Protein AF-A0A1D6IZB0-F1 (afdb_monomer_lite)

Secondary structure (DSSP, 8-state):
--------EEEEEEEEE-TT--EEEEEEEEEETTT--S---TT--TTBEEEEEEEEEEE-S----PPPEE-HHHHHHHHT-GGGTT---EE--EEEETTEEEE--TTTTEEEEEEEEEEPTTSSSEEEEEEETTPBPPPPTTS-SPTT-BS--PPPP---------TT-EEEEEETTEEEEEEEEEE-TTS-EEEEETTTTEEEEE-TTSEEE-EEEETTEEEEPPP-HHHHHHHHHTTSS------------------PPPPP--------------------

Foldseek 3Di:
DDDPPDDWDWDFDDWDADPVRFTKTKTFGWAFPVGAPADDDPDDDNQETAGEPDIDIDRDPDDPDDAAEDEPVVVVVVVVDPVCVPDRHGYYQWYADPRDIDGDDPQPQWDWDFADQAADPVNPGTDIDTDGQQDADDAFPQRQDDDSATPDDDDDDDDDPPPPLPQQFWKFFQDPNDTAIWGFQDQDPVRWTWTAGRVVGDIDTHHSVRIDQDWGCDPNDTDGRDGPNVVSVVVVVVVVPDDDDDPDDDDDDDDDDDDDDDDDDDDDDDDDDDDDDDDDDDDD

InterPro domains:
  IPR001025 Bromo adjacent homology (BAH) domain [PF01426] (6-98)
  IPR001025 Bromo adjacent homology (BAH) domain [PS51038] (1-108)
  IPR008395 Agenet-like domain [PF05641] (107-155)
  IPR014002 Agenet domain, plant type [SM00743] (163-219)
  IPR043151 Bromo adjacent homology (BAH) domain superfamily [G3DSA:2.30.30.490] (1-107)

Sequence (284 aa):
MSEEMKRLIAYVKDLYEDTNSCNMVKVQWFDKVDEVGVPLPMDFDDREIFFSLDRQDLNVECIDGLAAVLSVQHYEKFKGDTRYNLWQPYFCCRQIDNGDIKPFDRHKDKIKVRYLELQDADETGNLEEWVMLTRFAKPDQLGVRFLGRPMVRPQRVEQSKASCFDVGAIVDAWWHGGWWEGIVLCQVGSGRLQVYFPGENRTAEFGEDELRCSLEWVGNKWNPLKGRKDVTSKLTSTADCGSECLIGKQDPLNFYVPKNSEPQLERHQYDKGGIEKSSVSTIS

Organism: Zea mays (NCBI:txid4577)

Radius of gyration: 27.16 Å; chains: 1; bounding box: 76×46×74 Å

pLDDT: mean 72.61, std 21.05, range [23.0, 95.19]

Structure (mmCIF, N/CA/C/O backbone):
data_AF-A0A1D6IZB0-F1
#
_entry.id   AF-A0A1D6IZB0-F1
#
loop_
_atom_site.group_PDB
_atom_site.id
_atom_site.type_symbol
_atom_site.label_atom_id
_atom_site.label_alt_id
_atom_site.label_comp_id
_atom_site.label_asym_id
_atom_site.label_entity_id
_atom_site.label_seq_id
_atom_site.pdbx_PDB_ins_code
_atom_site.Cartn_x
_atom_site.Cartn_y
_atom_site.Cartn_z
_atom_site.occupancy
_atom_site.B_iso_or_equiv
_atom_site.auth_seq_id
_atom_site.auth_comp_id
_atom_site.auth_asym_id
_atom_site.auth_atom_id
_atom_site.pdbx_PDB_model_num
ATOM 1 N N . MET A 1 1 ? 39.793 -19.199 -16.951 1.00 36.06 1 MET A N 1
ATOM 2 C CA . MET A 1 1 ? 38.433 -18.877 -17.415 1.00 36.06 1 MET A CA 1
ATOM 3 C C . MET A 1 1 ? 37.745 -18.179 -16.264 1.00 36.06 1 MET A C 1
ATOM 5 O O . MET A 1 1 ? 37.476 -18.837 -15.271 1.00 36.06 1 MET A O 1
ATOM 9 N N . SER A 1 2 ? 37.592 -16.861 -16.328 1.00 43.88 2 SER A N 1
ATOM 10 C CA . SER A 1 2 ? 36.668 -16.153 -15.443 1.00 43.88 2 SER A CA 1
ATOM 11 C C . SER A 1 2 ? 35.260 -16.388 -15.972 1.00 43.88 2 SER A C 1
ATOM 13 O O . SER A 1 2 ? 35.035 -16.189 -17.166 1.00 43.88 2 SER A O 1
ATOM 15 N N . GLU A 1 3 ? 34.328 -16.794 -15.118 1.00 50.97 3 GLU A N 1
ATOM 16 C CA . GLU A 1 3 ? 32.921 -16.564 -15.432 1.00 50.97 3 GLU A CA 1
ATOM 17 C C . GLU A 1 3 ? 32.694 -15.053 -15.339 1.00 50.97 3 GLU A C 1
ATOM 19 O O . GLU A 1 3 ? 33.017 -14.434 -14.323 1.00 50.97 3 GLU A O 1
ATOM 24 N N . GLU A 1 4 ? 32.222 -14.430 -16.418 1.00 54.03 4 GLU A N 1
ATOM 25 C CA . GLU A 1 4 ? 31.814 -13.029 -16.360 1.00 54.03 4 GLU A CA 1
ATOM 26 C C . GLU A 1 4 ? 30.552 -12.952 -15.501 1.00 54.03 4 GLU A C 1
ATOM 28 O O . GLU A 1 4 ? 29.475 -13.366 -15.933 1.00 54.03 4 GLU A O 1
ATOM 33 N N . MET A 1 5 ? 30.688 -12.458 -14.265 1.00 59.06 5 MET A N 1
ATOM 34 C CA . MET A 1 5 ? 29.557 -12.287 -13.353 1.00 59.06 5 MET A CA 1
ATOM 35 C C . MET A 1 5 ? 28.518 -11.375 -14.005 1.00 59.06 5 MET A C 1
ATOM 37 O O . MET A 1 5 ? 28.710 -10.163 -14.141 1.00 59.06 5 MET A O 1
ATOM 41 N N . LYS A 1 6 ? 27.422 -11.988 -14.462 1.00 68.88 6 LYS A N 1
ATOM 42 C CA . LYS A 1 6 ? 26.446 -11.329 -15.320 1.00 68.88 6 LYS A CA 1
ATOM 43 C C . LYS A 1 6 ? 25.707 -10.249 -14.535 1.00 68.88 6 LYS A C 1
ATOM 45 O O . LYS A 1 6 ? 24.855 -10.546 -13.702 1.00 68.88 6 LYS A O 1
ATOM 50 N N . ARG A 1 7 ? 26.011 -8.982 -14.827 1.00 74.50 7 ARG A N 1
ATOM 51 C CA . ARG A 1 7 ? 25.329 -7.821 -14.241 1.00 74.50 7 ARG A CA 1
ATOM 52 C C . ARG A 1 7 ? 23.870 -7.768 -14.704 1.00 74.50 7 ARG A C 1
ATOM 54 O O . ARG A 1 7 ? 23.568 -7.309 -15.809 1.00 74.50 7 ARG A O 1
ATOM 61 N N . LEU A 1 8 ? 22.979 -8.278 -13.858 1.00 81.81 8 LEU A N 1
ATOM 62 C CA . LEU A 1 8 ? 21.527 -8.146 -13.981 1.00 81.81 8 LEU A CA 1
ATOM 63 C C . LEU A 1 8 ? 21.072 -6.775 -13.460 1.00 81.81 8 LEU A C 1
ATOM 65 O O . LEU A 1 8 ? 21.777 -6.129 -12.684 1.00 81.81 8 LEU A O 1
ATOM 69 N N . ILE A 1 9 ? 19.891 -6.325 -13.884 1.00 85.81 9 ILE A N 1
ATOM 70 C CA . ILE A 1 9 ? 19.323 -5.025 -13.502 1.00 85.81 9 ILE A CA 1
ATOM 71 C C . ILE A 1 9 ? 17.952 -5.275 -12.872 1.00 85.81 9 ILE A C 1
ATOM 73 O O . ILE A 1 9 ? 17.150 -6.042 -13.396 1.00 85.81 9 ILE A O 1
ATOM 77 N N . ALA A 1 10 ? 17.668 -4.638 -11.736 1.00 86.62 10 ALA A N 1
ATOM 78 C CA . ALA A 1 10 ? 16.423 -4.847 -11.005 1.00 86.62 10 ALA A CA 1
ATOM 79 C C . ALA A 1 10 ? 15.913 -3.565 -10.344 1.00 86.62 10 ALA A C 1
ATOM 81 O O . ALA A 1 10 ? 16.687 -2.729 -9.876 1.00 86.62 10 ALA A O 1
ATOM 82 N N . TYR A 1 11 ? 14.591 -3.448 -10.234 1.00 83.31 11 TYR A N 1
ATOM 83 C CA . TYR A 1 11 ? 13.953 -2.513 -9.320 1.00 83.31 11 TYR A CA 1
ATOM 84 C C . TYR A 1 11 ? 13.762 -3.183 -7.953 1.00 83.31 11 TYR A C 1
ATOM 86 O O . TYR A 1 11 ? 12.975 -4.124 -7.814 1.00 83.31 11 TYR A O 1
ATOM 94 N N . VAL A 1 12 ? 14.470 -2.682 -6.937 1.00 83.12 12 VAL A N 1
ATOM 95 C CA . VAL A 1 12 ? 14.268 -3.077 -5.536 1.00 83.12 12 VAL A CA 1
ATOM 96 C C . VAL A 1 12 ? 12.900 -2.580 -5.065 1.00 83.12 12 VAL A C 1
ATOM 98 O O . VAL A 1 12 ? 12.611 -1.384 -5.118 1.00 83.12 12 VAL A O 1
ATOM 101 N N . LYS A 1 13 ? 12.057 -3.507 -4.603 1.00 79.62 13 LYS A N 1
ATOM 102 C CA . LYS A 1 13 ? 10.707 -3.237 -4.091 1.00 79.62 13 LYS A CA 1
ATOM 103 C C . LYS A 1 13 ? 10.627 -3.187 -2.571 1.00 79.62 13 LYS A C 1
ATOM 105 O O . LYS A 1 13 ? 9.822 -2.420 -2.052 1.00 79.62 13 LYS A O 1
ATOM 110 N N . ASP A 1 14 ? 11.401 -4.018 -1.880 1.00 80.69 14 ASP A N 1
ATOM 111 C CA . ASP A 1 14 ? 11.431 -4.092 -0.415 1.00 80.69 14 ASP A CA 1
ATOM 112 C C . ASP A 1 14 ? 12.755 -4.711 0.061 1.00 80.69 14 ASP A C 1
ATOM 114 O O . ASP A 1 14 ? 13.410 -5.432 -0.697 1.00 80.69 14 ASP A O 1
ATOM 118 N N . LEU A 1 15 ? 13.118 -4.446 1.314 1.00 82.19 15 LEU A N 1
ATOM 119 C CA . LEU A 1 15 ? 14.278 -5.006 2.017 1.00 82.19 15 LEU A CA 1
ATOM 120 C C . LEU A 1 15 ? 13.815 -5.444 3.412 1.00 82.19 15 LEU A C 1
ATOM 122 O O . LEU A 1 15 ? 13.197 -4.653 4.131 1.00 82.19 15 LEU A O 1
ATOM 126 N N . TYR A 1 16 ? 14.059 -6.703 3.777 1.00 80.06 16 TYR A N 1
ATOM 127 C CA . TYR A 1 16 ? 13.526 -7.303 5.003 1.00 80.06 16 TYR A CA 1
ATOM 128 C C . TYR A 1 16 ? 14.402 -8.455 5.517 1.00 80.06 16 TYR A C 1
ATOM 130 O O . TYR A 1 16 ? 15.124 -9.076 4.746 1.00 80.06 16 TYR A O 1
ATOM 138 N N . GLU A 1 17 ? 14.311 -8.770 6.809 1.00 87.06 17 GLU A N 1
ATOM 139 C CA . GLU A 1 17 ? 14.885 -9.997 7.380 1.00 87.06 17 GLU A CA 1
ATOM 140 C C . GLU A 1 17 ? 13.855 -11.134 7.340 1.00 87.06 17 GLU A C 1
ATOM 142 O O . GLU A 1 17 ? 12.669 -10.916 7.613 1.00 87.06 17 GLU A O 1
ATOM 147 N N . ASP A 1 18 ? 14.288 -12.347 6.994 1.00 83.38 18 ASP A N 1
ATOM 148 C CA . ASP A 1 18 ? 13.428 -13.534 7.006 1.00 83.38 18 ASP A CA 1
ATOM 149 C C . ASP A 1 18 ? 13.342 -14.206 8.396 1.00 83.38 1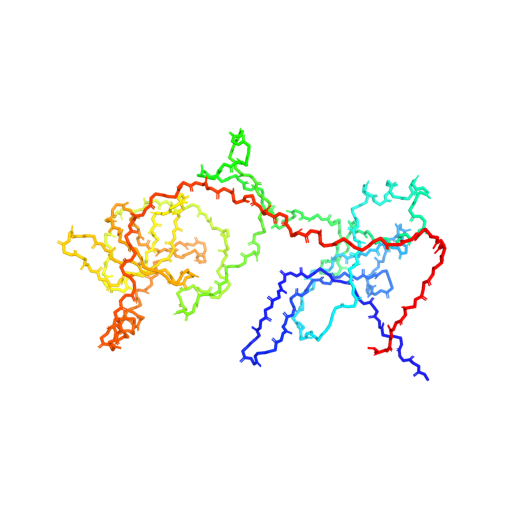8 ASP A C 1
ATOM 151 O O . ASP A 1 18 ? 13.930 -13.760 9.381 1.00 83.38 18 ASP A O 1
ATOM 155 N N . THR A 1 19 ? 12.613 -15.323 8.494 1.00 83.62 19 THR A N 1
ATOM 156 C CA . THR A 1 19 ? 12.480 -16.104 9.741 1.00 83.62 19 THR A CA 1
ATOM 157 C C . THR A 1 19 ? 13.781 -16.755 10.231 1.00 83.62 19 THR A C 1
ATOM 159 O O . THR A 1 19 ? 13.794 -17.311 11.326 1.00 83.62 19 THR A O 1
ATOM 162 N N . ASN A 1 20 ? 14.849 -16.712 9.433 1.00 87.25 20 ASN A N 1
ATOM 163 C CA . ASN A 1 20 ? 16.181 -17.229 9.736 1.00 87.25 20 ASN A CA 1
ATOM 164 C C . ASN A 1 20 ? 17.202 -16.083 9.930 1.00 87.25 20 ASN A C 1
ATOM 166 O O . ASN A 1 20 ? 18.406 -16.340 9.943 1.00 87.25 20 ASN A O 1
ATOM 170 N N . SER A 1 21 ? 16.733 -14.831 10.057 1.00 83.44 21 SER A N 1
ATOM 171 C CA . SER A 1 21 ? 17.544 -13.604 10.135 1.00 83.44 21 SER A CA 1
ATOM 172 C C . SER A 1 21 ? 18.498 -13.404 8.948 1.00 83.44 21 SER A C 1
ATOM 174 O O . SER A 1 21 ? 19.559 -12.797 9.082 1.00 83.44 21 SER A O 1
ATOM 176 N N . CYS A 1 22 ? 18.124 -13.900 7.765 1.00 82.44 22 CYS A N 1
ATOM 177 C CA . CYS A 1 22 ? 18.827 -13.610 6.519 1.00 82.44 22 CYS A CA 1
ATOM 178 C C . CYS A 1 22 ? 18.308 -12.304 5.903 1.00 82.44 22 CYS A C 1
ATOM 180 O O . CYS A 1 22 ? 17.097 -12.077 5.844 1.00 82.44 22 CYS A O 1
ATOM 182 N N . ASN A 1 23 ? 19.221 -11.466 5.403 1.00 82.69 23 ASN A N 1
ATOM 183 C CA . ASN A 1 23 ? 18.876 -10.241 4.681 1.00 82.69 23 ASN A CA 1
ATOM 184 C C . ASN A 1 23 ? 18.309 -10.582 3.299 1.00 82.69 23 ASN A C 1
ATOM 186 O O . ASN A 1 23 ? 19.016 -11.094 2.431 1.00 82.69 23 ASN A O 1
ATOM 190 N N . MET A 1 24 ? 17.034 -10.266 3.094 1.00 86.94 24 MET A N 1
ATOM 191 C CA . MET A 1 24 ? 16.308 -10.512 1.855 1.00 86.94 24 MET A CA 1
ATOM 192 C C . MET A 1 24 ? 16.012 -9.206 1.120 1.00 86.94 24 MET A C 1
ATOM 194 O O . MET A 1 24 ? 15.572 -8.215 1.711 1.00 86.94 24 MET A O 1
ATOM 198 N N . VAL A 1 25 ? 16.161 -9.233 -0.202 1.00 85.94 25 VAL A N 1
ATOM 199 C CA . VAL A 1 25 ? 15.643 -8.200 -1.100 1.00 85.94 25 VAL A CA 1
ATOM 200 C C . VAL A 1 25 ? 14.521 -8.764 -1.963 1.00 85.94 25 VAL A C 1
ATOM 202 O O . VAL A 1 25 ? 14.632 -9.854 -2.527 1.00 85.94 25 VAL A O 1
ATOM 205 N N . LYS A 1 26 ? 13.448 -7.983 -2.101 1.00 83.38 26 LYS A N 1
ATOM 206 C CA . LYS A 1 26 ? 12.367 -8.237 -3.054 1.00 83.38 26 LYS A CA 1
ATOM 207 C C . LYS A 1 26 ? 12.661 -7.474 -4.335 1.00 83.38 26 LYS A C 1
ATOM 209 O O . LYS A 1 26 ? 12.586 -6.244 -4.339 1.00 83.38 26 LYS A O 1
ATOM 214 N N . VAL A 1 27 ? 12.984 -8.173 -5.417 1.00 86.75 27 VAL A N 1
ATOM 215 C CA . VAL A 1 27 ? 13.297 -7.568 -6.720 1.00 86.75 27 VAL A CA 1
ATOM 216 C C . VAL A 1 27 ? 12.184 -7.764 -7.747 1.00 86.75 27 VAL A C 1
ATOM 218 O O . VAL A 1 27 ? 11.387 -8.702 -7.693 1.00 86.75 27 VAL A O 1
ATOM 221 N N . GLN A 1 28 ? 12.137 -6.832 -8.694 1.00 85.56 28 GLN A N 1
ATOM 222 C CA . GLN A 1 28 ? 11.387 -6.900 -9.942 1.00 85.56 28 GLN A CA 1
ATOM 223 C C . GLN A 1 28 ? 12.412 -6.732 -11.070 1.00 85.56 28 GLN A C 1
ATOM 225 O O . GLN A 1 28 ? 13.091 -5.702 -11.112 1.00 85.56 28 GLN A O 1
ATOM 230 N N . TRP A 1 29 ? 12.579 -7.744 -11.919 1.00 86.00 29 TRP A N 1
ATOM 231 C CA . TRP A 1 29 ? 13.663 -7.765 -12.905 1.00 86.00 29 TRP A CA 1
ATOM 232 C C . TRP A 1 29 ? 13.449 -6.784 -14.068 1.00 86.00 29 TRP A C 1
ATOM 234 O O . TRP A 1 29 ? 12.318 -6.474 -14.451 1.00 86.00 29 TRP A O 1
ATOM 244 N N . PHE A 1 30 ? 14.560 -6.307 -14.629 1.00 86.69 30 PHE A N 1
ATOM 245 C CA . PHE A 1 30 ? 14.612 -5.741 -15.970 1.00 86.69 30 PHE A CA 1
ATOM 246 C C . PHE A 1 30 ? 15.448 -6.661 -16.859 1.00 86.69 30 PHE A C 1
ATOM 248 O O . PHE A 1 30 ? 16.620 -6.894 -16.557 1.00 86.69 30 PHE A O 1
ATOM 255 N N . ASP A 1 31 ? 14.869 -7.111 -17.965 1.00 84.88 31 ASP A N 1
ATOM 256 C CA . ASP A 1 31 ? 15.557 -7.946 -18.947 1.00 84.88 31 ASP A CA 1
ATOM 257 C C . ASP A 1 31 ? 16.219 -7.047 -20.001 1.00 84.88 31 ASP A C 1
ATOM 259 O O . ASP A 1 31 ? 15.607 -6.086 -20.482 1.00 84.88 31 ASP A O 1
ATOM 263 N N . LYS A 1 32 ? 17.458 -7.341 -20.397 1.00 81.19 32 LYS A N 1
ATOM 264 C CA . LYS A 1 32 ? 18.096 -6.689 -21.552 1.00 81.19 32 LYS A CA 1
ATOM 265 C C . LYS A 1 32 ? 17.687 -7.349 -22.871 1.00 81.19 32 LYS A C 1
ATOM 267 O O . LYS A 1 32 ? 17.176 -8.467 -22.910 1.00 81.19 32 LYS A O 1
ATOM 272 N N . VAL A 1 33 ? 17.997 -6.671 -23.975 1.00 74.44 33 VAL A N 1
ATOM 273 C CA . VAL A 1 33 ? 17.797 -7.150 -25.354 1.00 74.44 33 VAL A CA 1
ATOM 274 C C . VAL A 1 33 ? 18.406 -8.547 -25.602 1.00 74.44 33 VAL A C 1
ATOM 276 O O . VAL A 1 33 ? 17.809 -9.347 -26.314 1.00 74.44 33 VAL A O 1
ATOM 279 N N . ASP A 1 34 ? 19.550 -8.879 -24.988 1.00 70.50 34 ASP A N 1
ATOM 280 C CA . ASP A 1 34 ? 20.215 -10.192 -25.103 1.00 70.50 34 ASP A CA 1
ATOM 281 C C . ASP A 1 34 ? 19.611 -11.301 -24.215 1.00 70.50 34 ASP A C 1
ATOM 283 O O . ASP A 1 34 ? 20.044 -12.451 -24.273 1.00 70.50 34 ASP A O 1
ATOM 287 N N . GLU A 1 35 ? 18.626 -10.968 -23.379 1.00 71.69 35 GLU A N 1
ATOM 288 C CA . GLU A 1 35 ? 18.100 -11.835 -22.312 1.00 71.69 35 GLU A CA 1
ATOM 289 C C . GLU A 1 35 ? 16.672 -12.317 -22.602 1.00 71.69 35 GLU A C 1
ATOM 291 O O . GLU A 1 35 ? 16.228 -13.328 -22.056 1.00 71.69 35 GLU A O 1
ATOM 296 N N . VAL A 1 36 ? 15.957 -11.621 -23.489 1.00 69.62 36 VAL A N 1
ATOM 297 C CA . VAL A 1 36 ? 14.535 -11.850 -23.756 1.00 69.62 36 VAL A CA 1
ATOM 298 C C . VAL A 1 36 ? 14.307 -12.968 -24.777 1.00 69.62 36 VAL A C 1
ATOM 300 O O . VAL A 1 36 ? 14.570 -12.831 -25.968 1.00 69.62 36 VAL A O 1
ATOM 303 N N . GLY A 1 37 ? 13.720 -14.080 -24.328 1.00 66.62 37 GLY A N 1
ATOM 304 C CA . GLY A 1 37 ? 13.305 -15.208 -25.181 1.00 66.62 37 GLY A CA 1
ATOM 305 C C . GLY A 1 37 ? 12.080 -14.936 -26.072 1.00 66.62 37 GLY A C 1
ATOM 306 O O . GLY A 1 37 ? 11.360 -15.869 -26.423 1.00 66.62 37 GLY A O 1
ATOM 307 N N . VAL A 1 38 ? 11.804 -13.670 -26.392 1.00 69.69 38 VAL A N 1
ATOM 308 C CA . VAL A 1 38 ? 10.586 -13.177 -27.056 1.00 69.69 38 VAL A CA 1
ATOM 309 C C . VAL A 1 38 ? 10.968 -12.489 -28.375 1.00 69.69 38 VAL A C 1
ATOM 311 O O . VAL A 1 38 ? 11.974 -11.782 -28.402 1.00 69.69 38 VAL A O 1
ATOM 314 N N . PRO A 1 39 ? 10.194 -12.636 -29.472 1.00 74.31 39 PRO A N 1
ATOM 315 C CA . PRO A 1 39 ? 10.458 -11.925 -30.722 1.00 74.31 39 PRO A CA 1
ATOM 316 C C . PRO A 1 39 ? 10.517 -10.399 -30.539 1.00 74.31 39 PRO A C 1
ATOM 318 O O . PRO A 1 39 ? 9.504 -9.743 -30.294 1.00 74.31 39 PRO A O 1
ATOM 321 N N . LEU A 1 40 ? 11.720 -9.842 -30.679 1.00 71.44 40 LEU A N 1
ATOM 322 C CA . LEU A 1 40 ? 11.984 -8.413 -30.538 1.00 71.44 40 LEU A CA 1
ATOM 323 C C . LEU A 1 40 ? 11.390 -7.592 -31.703 1.00 71.44 40 LEU A C 1
ATOM 325 O O . LEU A 1 40 ? 11.525 -7.985 -32.867 1.00 71.44 40 LEU A O 1
ATOM 329 N N . PRO A 1 41 ? 10.791 -6.420 -31.424 1.00 70.00 41 PRO A N 1
ATOM 330 C CA . PRO A 1 41 ? 10.493 -5.407 -32.436 1.00 70.00 41 PRO A CA 1
ATOM 331 C C . PRO A 1 41 ? 11.761 -4.921 -33.160 1.00 70.00 41 PRO A C 1
ATOM 333 O O . PRO A 1 41 ? 12.833 -4.876 -32.569 1.00 70.00 41 PRO A O 1
ATOM 336 N N . MET A 1 42 ? 11.652 -4.499 -34.425 1.00 72.94 42 MET A N 1
ATOM 337 C CA . MET A 1 42 ? 12.811 -4.091 -35.251 1.00 72.94 42 MET A CA 1
ATOM 338 C C . MET A 1 42 ? 13.431 -2.724 -34.874 1.00 72.94 42 MET A C 1
ATOM 340 O O . MET A 1 42 ? 14.286 -2.225 -35.600 1.00 72.94 42 MET A O 1
ATOM 344 N N . ASP A 1 43 ? 12.972 -2.094 -33.793 1.00 77.44 43 ASP A N 1
ATOM 345 C CA . ASP A 1 43 ? 13.276 -0.716 -33.384 1.00 77.44 43 ASP A CA 1
ATOM 346 C C . ASP A 1 43 ? 13.872 -0.625 -31.961 1.00 77.44 43 ASP A C 1
ATOM 348 O O . ASP A 1 43 ? 13.689 0.380 -31.274 1.00 77.44 43 ASP A O 1
ATOM 352 N N . PHE A 1 44 ? 14.541 -1.682 -31.485 1.00 71.19 44 PHE A N 1
ATOM 353 C CA . PHE A 1 44 ? 15.246 -1.662 -30.198 1.00 71.19 44 PHE A CA 1
ATOM 354 C C . PHE A 1 44 ? 16.562 -0.860 -30.248 1.00 71.19 44 PHE A C 1
ATOM 356 O O . PHE A 1 44 ? 17.147 -0.627 -31.305 1.00 71.19 44 PHE A O 1
ATOM 363 N N . ASP A 1 45 ? 17.030 -0.456 -29.069 1.00 80.56 45 ASP A N 1
ATOM 364 C CA . ASP A 1 45 ? 18.297 0.241 -28.803 1.00 80.56 45 ASP A CA 1
ATOM 365 C C . ASP A 1 45 ? 19.092 -0.629 -27.815 1.00 80.56 45 ASP A C 1
ATOM 367 O O . ASP A 1 45 ? 18.496 -1.201 -26.902 1.00 80.56 45 ASP A O 1
ATOM 371 N N . ASP A 1 46 ? 20.416 -0.729 -27.954 1.00 77.88 46 ASP A N 1
ATOM 372 C CA . ASP A 1 46 ? 21.258 -1.594 -27.102 1.00 77.88 46 ASP A CA 1
ATOM 373 C C . ASP A 1 46 ? 21.222 -1.216 -25.601 1.00 77.88 46 ASP A C 1
ATOM 375 O O . ASP A 1 46 ? 21.730 -1.955 -24.755 1.00 77.88 46 ASP A O 1
ATOM 379 N N . ARG A 1 47 ? 20.645 -0.056 -25.247 1.00 82.19 47 ARG A N 1
ATOM 380 C CA . ARG A 1 47 ? 20.411 0.385 -23.858 1.00 82.19 47 ARG A CA 1
ATOM 381 C C . ARG A 1 47 ? 18.943 0.367 -23.433 1.00 82.19 47 ARG A C 1
ATOM 383 O O . ARG A 1 47 ? 18.629 0.837 -22.333 1.00 82.19 47 ARG A O 1
ATOM 390 N N . GLU A 1 48 ? 18.048 -0.153 -24.268 1.00 86.00 48 GLU A N 1
ATOM 391 C CA . GLU A 1 48 ? 16.688 -0.458 -23.839 1.00 86.00 48 GLU A CA 1
ATOM 392 C C . GLU A 1 48 ? 16.704 -1.660 -22.888 1.00 86.00 48 GLU A C 1
ATOM 394 O O . GLU A 1 48 ? 17.370 -2.668 -23.128 1.00 86.00 48 GLU A O 1
ATOM 399 N N . ILE A 1 49 ? 15.944 -1.548 -21.801 1.00 88.31 49 ILE A N 1
ATOM 400 C CA . ILE A 1 49 ? 15.647 -2.657 -20.900 1.00 88.31 49 ILE A CA 1
ATOM 401 C C . ILE A 1 49 ? 14.135 -2.809 -20.752 1.00 88.31 49 ILE A C 1
ATOM 403 O O . ILE A 1 49 ? 13.394 -1.825 -20.656 1.00 88.31 49 ILE A O 1
ATOM 407 N N . PHE A 1 50 ? 13.680 -4.055 -20.729 1.00 85.62 50 PHE A N 1
ATOM 408 C CA . PHE A 1 50 ? 12.277 -4.425 -20.641 1.00 85.62 50 PHE A CA 1
ATOM 409 C C . PHE A 1 50 ? 11.903 -4.643 -19.178 1.00 85.62 50 PHE A C 1
ATOM 411 O O . PHE A 1 50 ? 12.547 -5.409 -18.469 1.00 85.62 50 PHE A O 1
ATOM 418 N N . PHE A 1 51 ? 10.853 -3.977 -18.699 1.00 84.25 51 PHE A N 1
ATOM 419 C CA . PHE A 1 51 ? 10.348 -4.212 -17.346 1.00 84.25 51 PHE A CA 1
ATOM 420 C C . PHE A 1 51 ? 9.609 -5.555 -17.291 1.00 84.25 51 PHE A C 1
ATOM 422 O O . PHE A 1 51 ? 8.494 -5.661 -17.814 1.00 84.25 51 PHE A O 1
ATOM 429 N N . SER A 1 52 ? 10.205 -6.571 -16.667 1.00 80.50 52 SER A N 1
ATOM 430 C CA . SER A 1 52 ? 9.528 -7.850 -16.455 1.00 80.50 52 SER A CA 1
ATOM 431 C C . SER A 1 52 ? 8.524 -7.751 -15.305 1.00 80.50 52 SER A C 1
ATOM 433 O O . SER A 1 52 ? 8.724 -7.029 -14.322 1.00 80.50 52 SER A O 1
ATOM 435 N N . LEU A 1 53 ? 7.429 -8.507 -15.407 1.00 73.00 53 LEU A N 1
ATOM 436 C CA . LEU A 1 53 ? 6.515 -8.740 -14.288 1.00 73.00 53 LEU A CA 1
ATOM 437 C C . LEU A 1 53 ? 7.017 -9.820 -13.313 1.00 73.00 53 LEU A C 1
ATOM 439 O O . LEU A 1 53 ? 6.462 -9.920 -12.211 1.00 73.00 53 LEU A O 1
ATOM 443 N N . ASP A 1 54 ? 8.115 -10.513 -13.625 1.00 76.31 54 ASP A N 1
ATOM 444 C CA . ASP A 1 54 ? 8.731 -11.536 -12.778 1.00 76.31 54 ASP A CA 1
ATOM 445 C C . ASP A 1 54 ? 9.379 -10.952 -11.517 1.00 76.31 54 ASP A C 1
ATOM 447 O O . ASP A 1 54 ? 10.236 -10.060 -11.553 1.00 76.31 54 ASP A O 1
ATOM 451 N N . ARG A 1 55 ? 8.920 -11.462 -10.370 1.00 82.81 55 ARG A N 1
ATOM 452 C CA . ARG A 1 55 ? 9.332 -11.045 -9.026 1.00 82.81 55 ARG A CA 1
ATOM 453 C C . ARG A 1 55 ? 10.121 -12.163 -8.377 1.00 82.81 55 ARG A C 1
ATOM 455 O O . ARG A 1 55 ? 9.710 -13.319 -8.450 1.00 82.81 55 ARG A O 1
ATOM 462 N N . GLN A 1 56 ? 11.188 -11.806 -7.678 1.00 84.44 56 GLN A N 1
ATOM 463 C CA . GLN A 1 56 ? 12.007 -12.769 -6.958 1.00 84.44 56 GLN A CA 1
ATOM 464 C C . GLN A 1 56 ? 12.398 -12.216 -5.591 1.00 84.44 56 GLN A C 1
ATOM 466 O O . GLN A 1 56 ? 12.669 -11.024 -5.446 1.00 84.44 56 GLN A O 1
ATOM 471 N N . ASP A 1 57 ? 12.415 -13.099 -4.600 1.00 86.62 57 ASP A N 1
ATOM 472 C CA . ASP A 1 57 ? 12.992 -12.841 -3.288 1.00 86.62 57 ASP A CA 1
ATOM 473 C C . ASP A 1 57 ? 14.376 -13.493 -3.245 1.00 86.62 57 ASP A C 1
ATOM 475 O O . ASP A 1 57 ? 14.522 -14.678 -3.553 1.00 86.62 57 ASP A O 1
ATOM 479 N N . LEU A 1 58 ? 15.397 -12.699 -2.926 1.00 85.38 58 LEU A N 1
ATOM 480 C CA . LEU A 1 58 ? 16.806 -13.095 -2.945 1.00 85.38 58 LEU A CA 1
ATOM 481 C C . LEU A 1 58 ? 17.435 -12.837 -1.578 1.00 85.38 58 LEU A C 1
ATOM 483 O O . LEU A 1 58 ? 17.270 -11.745 -1.038 1.00 85.38 58 LEU A O 1
ATOM 487 N N . ASN A 1 59 ? 18.204 -13.797 -1.060 1.00 83.62 59 ASN A N 1
ATOM 488 C CA . ASN A 1 59 ? 19.188 -13.504 -0.017 1.00 83.62 59 ASN A CA 1
ATOM 489 C C . ASN A 1 59 ? 20.306 -12.672 -0.665 1.00 83.62 59 ASN A C 1
ATOM 491 O O . ASN A 1 59 ? 20.778 -13.035 -1.746 1.00 83.62 59 ASN A O 1
ATOM 495 N N . VAL A 1 60 ? 20.672 -11.543 -0.058 1.00 74.06 60 VAL A N 1
ATOM 496 C CA . VAL A 1 60 ? 21.640 -10.600 -0.627 1.00 74.06 60 VAL A CA 1
ATOM 497 C C . VAL A 1 60 ? 22.691 -10.186 0.395 1.00 74.06 60 VAL A C 1
ATOM 499 O O . VAL A 1 60 ? 22.403 -9.540 1.401 1.00 74.06 60 VAL A O 1
ATOM 502 N N . GLU A 1 61 ? 23.939 -10.513 0.062 1.00 72.00 61 GLU A N 1
ATOM 503 C CA . GLU A 1 61 ? 25.140 -10.092 0.784 1.00 72.00 61 GLU A CA 1
ATOM 504 C C . GLU A 1 61 ? 25.620 -8.699 0.325 1.00 72.00 61 GLU A C 1
ATOM 506 O O . GLU A 1 61 ? 26.124 -7.921 1.135 1.00 72.00 61 GLU A O 1
ATOM 511 N N . CYS A 1 62 ? 25.436 -8.343 -0.956 1.00 67.88 62 CYS A N 1
ATOM 512 C CA . CYS A 1 62 ? 25.818 -7.039 -1.510 1.00 67.88 62 CYS A CA 1
ATOM 513 C C . CYS A 1 62 ? 24.977 -6.610 -2.733 1.00 67.88 62 CYS A C 1
ATOM 515 O O . CYS A 1 62 ? 24.368 -7.428 -3.422 1.00 67.88 62 CYS A O 1
ATOM 517 N N . ILE A 1 63 ? 24.967 -5.303 -3.027 1.00 78.56 63 ILE A N 1
ATOM 518 C CA . ILE A 1 63 ? 24.382 -4.721 -4.247 1.00 78.56 63 ILE A CA 1
ATOM 519 C C . ILE A 1 63 ? 25.479 -3.909 -4.950 1.00 78.56 63 ILE A C 1
ATOM 521 O O . ILE A 1 63 ? 25.931 -2.896 -4.424 1.00 78.56 63 ILE A O 1
ATOM 525 N N . ASP A 1 64 ? 25.897 -4.360 -6.136 1.00 71.19 64 ASP A N 1
ATOM 526 C CA . ASP A 1 64 ? 27.077 -3.876 -6.886 1.00 71.19 64 ASP A CA 1
ATOM 527 C C . ASP A 1 64 ? 26.994 -2.402 -7.349 1.00 71.19 64 ASP A C 1
ATOM 529 O O . ASP A 1 64 ? 28.013 -1.770 -7.618 1.00 71.19 64 ASP A O 1
ATOM 533 N N . GLY A 1 65 ? 25.800 -1.797 -7.397 1.00 76.06 65 GLY A N 1
ATOM 534 C CA . GLY A 1 65 ? 25.673 -0.353 -7.611 1.00 76.06 65 GLY A CA 1
ATOM 535 C C . GLY A 1 65 ? 24.269 0.141 -7.956 1.00 76.06 65 GLY A C 1
ATOM 536 O O . GLY A 1 65 ? 23.309 -0.622 -8.033 1.00 76.06 65 GLY A O 1
ATOM 537 N N . LEU A 1 66 ? 24.158 1.454 -8.184 1.00 77.38 66 LEU A N 1
ATOM 538 C CA . LEU A 1 66 ? 22.932 2.106 -8.651 1.00 77.38 66 LEU A CA 1
ATOM 539 C C . LEU A 1 66 ? 22.936 2.239 -10.180 1.00 77.38 66 LEU A C 1
ATOM 541 O O . LEU A 1 66 ? 23.770 2.947 -10.743 1.00 77.38 66 LEU A O 1
ATOM 545 N N . ALA A 1 67 ? 21.961 1.620 -10.847 1.00 82.06 67 ALA A N 1
ATOM 546 C CA . ALA A 1 67 ? 21.711 1.812 -12.275 1.00 82.06 67 ALA A CA 1
ATOM 547 C C . ALA A 1 67 ? 20.711 2.960 -12.509 1.00 82.06 67 ALA A C 1
ATOM 549 O O . ALA A 1 67 ? 19.617 2.973 -11.944 1.00 82.06 67 ALA A O 1
ATOM 550 N N . ALA A 1 68 ? 21.061 3.914 -13.375 1.00 82.06 68 ALA A N 1
ATOM 551 C CA . ALA A 1 68 ? 20.141 4.963 -13.807 1.00 82.06 68 ALA A CA 1
ATOM 552 C C . ALA A 1 68 ? 19.240 4.446 -14.941 1.00 82.06 68 ALA A C 1
ATOM 554 O O . ALA A 1 68 ? 19.739 4.078 -16.005 1.00 82.06 68 ALA A O 1
ATOM 555 N N . VAL A 1 69 ? 17.919 4.453 -14.727 1.00 81.56 69 VAL A N 1
ATOM 556 C CA . VAL A 1 69 ? 16.911 4.083 -15.736 1.00 81.56 69 VAL A CA 1
ATOM 557 C C . VAL A 1 69 ? 16.031 5.294 -16.040 1.00 81.56 69 VAL A C 1
ATOM 559 O O . VAL A 1 69 ? 15.373 5.840 -15.151 1.00 81.56 69 VAL A O 1
ATOM 562 N N . LEU A 1 70 ? 16.022 5.729 -17.298 1.00 79.56 70 LEU A N 1
ATOM 563 C CA . LEU A 1 70 ? 15.274 6.891 -17.773 1.00 79.56 70 LEU A CA 1
ATOM 564 C C . LEU A 1 70 ? 13.960 6.491 -18.464 1.00 79.56 70 LEU A C 1
ATOM 566 O O . LEU A 1 70 ? 13.789 5.380 -18.964 1.00 79.56 70 LEU A O 1
ATOM 570 N N . SER A 1 71 ? 13.016 7.432 -18.522 1.00 76.88 71 SER A N 1
ATOM 571 C CA . SER A 1 71 ? 11.902 7.362 -19.473 1.00 76.88 71 SER A CA 1
ATOM 572 C C . SER A 1 71 ? 12.389 7.770 -20.867 1.00 76.88 71 SER A C 1
ATOM 574 O O . SER A 1 71 ? 13.325 8.562 -20.978 1.00 76.88 71 SER A O 1
ATOM 576 N N . VAL A 1 72 ? 11.712 7.318 -21.929 1.00 77.44 72 VAL A N 1
ATOM 577 C CA . VAL A 1 72 ? 12.032 7.685 -23.328 1.00 77.44 72 VAL A CA 1
ATOM 578 C C . VAL A 1 72 ? 12.227 9.196 -23.499 1.00 77.44 72 VAL A C 1
ATOM 580 O O . VAL A 1 72 ? 13.234 9.650 -24.027 1.00 77.44 72 VAL A O 1
ATOM 583 N N . GLN A 1 73 ? 11.305 10.002 -22.962 1.00 75.88 73 GLN A N 1
ATOM 584 C CA . GLN A 1 73 ? 11.347 11.467 -23.068 1.00 75.88 73 GLN A CA 1
ATOM 585 C C . GLN A 1 73 ? 12.545 12.117 -22.354 1.00 75.88 73 GLN A C 1
ATOM 587 O O . GLN A 1 73 ? 12.873 13.267 -22.640 1.00 75.88 73 GLN A O 1
ATOM 592 N N . HIS A 1 74 ? 13.165 11.429 -21.392 1.00 77.50 74 HIS A N 1
ATOM 593 C CA . HIS A 1 74 ? 14.394 11.874 -20.732 1.00 77.50 74 HIS A CA 1
ATOM 594 C C . HIS A 1 74 ? 15.634 11.296 -21.423 1.00 77.50 74 HIS A C 1
ATOM 596 O O . HIS A 1 74 ? 16.638 11.993 -21.522 1.00 77.50 74 HIS A O 1
ATOM 602 N N . TYR A 1 75 ? 15.550 10.076 -21.957 1.00 81.00 75 TYR A N 1
ATOM 603 C CA . TYR A 1 75 ? 16.631 9.431 -22.698 1.00 81.00 75 TYR A CA 1
ATOM 604 C C . TYR A 1 75 ? 16.911 10.111 -24.048 1.00 81.00 75 TYR A C 1
ATOM 606 O O . TYR A 1 75 ? 18.063 10.382 -24.365 1.00 81.00 75 TYR A O 1
ATOM 614 N N . GLU A 1 76 ? 15.882 10.521 -24.791 1.00 81.06 76 GLU A N 1
ATOM 615 C CA . GLU A 1 76 ? 16.071 11.277 -26.040 1.00 81.06 76 GLU A CA 1
ATOM 616 C C . GLU A 1 76 ? 16.607 12.701 -25.788 1.00 81.06 76 GLU A C 1
ATOM 618 O O . GLU A 1 76 ? 17.416 13.213 -26.560 1.00 81.06 76 GLU A O 1
ATOM 623 N N . LYS A 1 77 ? 16.255 13.326 -24.652 1.00 81.62 77 LYS A N 1
ATOM 624 C CA . LYS A 1 77 ? 16.898 14.580 -24.208 1.00 81.62 77 LYS A CA 1
ATOM 625 C C . LYS A 1 77 ? 18.364 14.365 -23.823 1.00 81.62 77 LYS A C 1
ATOM 627 O O . LYS A 1 77 ? 19.191 15.218 -24.116 1.00 81.62 77 LYS A O 1
ATOM 632 N N . PHE A 1 78 ? 18.673 13.235 -23.188 1.00 81.31 78 PHE A N 1
ATOM 633 C CA . PHE A 1 78 ? 20.029 12.841 -22.810 1.00 81.31 78 PHE A CA 1
ATOM 634 C C . PHE A 1 78 ? 20.910 12.576 -24.044 1.00 81.31 78 PHE A C 1
ATOM 636 O O . PHE A 1 78 ? 22.005 13.122 -24.126 1.00 81.31 78 PHE A O 1
ATOM 643 N N . LYS A 1 79 ? 20.407 11.837 -25.047 1.00 78.38 79 LYS A N 1
ATOM 644 C CA . LYS A 1 79 ? 21.070 11.621 -26.351 1.00 78.38 79 LYS A CA 1
ATOM 645 C C . LYS A 1 79 ? 21.455 12.930 -27.053 1.00 78.38 79 LYS A C 1
ATOM 647 O O . LYS A 1 79 ? 22.470 12.977 -27.740 1.00 78.38 79 LYS A O 1
ATOM 652 N N . GLY A 1 80 ? 20.656 13.985 -26.883 1.00 77.31 80 GLY A N 1
ATOM 653 C CA . GLY A 1 80 ? 20.914 15.309 -27.454 1.00 77.31 80 GLY A CA 1
ATOM 654 C C . GLY A 1 80 ? 21.927 16.180 -26.696 1.00 77.31 80 GLY A C 1
ATOM 655 O O . GLY A 1 80 ? 22.263 17.254 -27.194 1.00 77.31 80 GLY A O 1
ATOM 656 N N . ASP A 1 81 ? 22.409 15.772 -25.516 1.00 75.81 81 ASP A N 1
ATOM 657 C CA . ASP A 1 81 ? 23.223 16.619 -24.633 1.00 75.81 81 ASP A CA 1
ATOM 658 C C . ASP A 1 81 ? 24.636 16.052 -24.407 1.00 75.81 81 ASP A C 1
ATOM 660 O O . ASP A 1 81 ? 24.894 15.210 -23.543 1.00 75.81 81 ASP A O 1
ATOM 664 N N . THR A 1 82 ? 25.592 16.585 -25.171 1.00 67.19 82 THR A N 1
ATOM 665 C CA . THR A 1 82 ? 27.006 16.170 -25.186 1.00 67.19 82 THR A CA 1
ATOM 666 C C . THR A 1 82 ? 27.780 16.468 -23.896 1.00 67.19 82 THR A C 1
ATOM 668 O O . THR A 1 82 ? 28.975 16.176 -23.810 1.00 67.19 82 THR A O 1
ATOM 671 N N . ARG A 1 83 ? 27.136 17.031 -22.865 1.00 71.06 83 ARG A N 1
ATOM 672 C CA . ARG A 1 83 ? 27.739 17.240 -21.537 1.00 71.06 83 ARG A CA 1
ATOM 673 C C . ARG A 1 83 ? 27.838 15.951 -20.716 1.00 71.06 83 ARG A C 1
ATOM 675 O O . ARG A 1 83 ? 28.552 15.936 -19.715 1.00 71.06 83 ARG A O 1
ATOM 682 N N . TYR A 1 84 ? 27.166 14.875 -21.132 1.00 64.19 84 TYR A N 1
ATOM 683 C CA . TYR A 1 84 ? 27.029 13.641 -20.351 1.00 64.19 84 TYR A CA 1
ATOM 684 C C . TYR A 1 84 ? 27.747 12.412 -20.936 1.00 64.19 84 TYR A C 1
ATOM 686 O O . TYR A 1 84 ? 27.415 11.290 -20.571 1.00 64.19 84 TYR A O 1
ATOM 694 N N . ASN A 1 85 ? 28.768 12.590 -21.783 1.00 61.94 85 ASN A N 1
ATOM 695 C CA . ASN A 1 85 ? 29.445 11.510 -22.537 1.00 61.94 85 ASN A CA 1
ATOM 696 C C . ASN A 1 85 ? 30.038 10.341 -21.708 1.00 61.94 85 ASN A C 1
ATOM 698 O O . ASN A 1 85 ? 30.427 9.330 -22.286 1.00 61.94 85 ASN A O 1
ATOM 702 N N . LEU A 1 86 ? 30.152 10.469 -20.379 1.00 71.06 86 LEU A N 1
ATOM 703 C CA . LEU A 1 86 ? 30.590 9.394 -19.470 1.00 71.06 86 LEU A CA 1
ATOM 704 C C . LEU A 1 86 ? 29.429 8.657 -18.780 1.00 71.06 86 LEU A C 1
ATOM 706 O O . LEU A 1 86 ? 29.639 7.601 -18.188 1.00 71.06 86 LEU A O 1
ATOM 710 N N . TRP A 1 87 ? 28.215 9.208 -18.821 1.00 74.56 87 TRP A N 1
ATOM 711 C CA . TRP A 1 87 ? 27.028 8.590 -18.241 1.00 74.56 87 TRP A CA 1
ATOM 712 C C . TRP A 1 87 ? 26.466 7.537 -19.198 1.00 74.56 87 TRP A C 1
ATOM 714 O O . TRP A 1 87 ? 26.399 7.746 -20.407 1.00 74.56 87 TRP A O 1
ATOM 724 N N . GLN A 1 88 ? 26.043 6.402 -18.649 1.00 78.56 88 GLN A N 1
ATOM 725 C CA . GLN A 1 88 ? 25.500 5.282 -19.419 1.00 78.56 88 GLN A CA 1
ATOM 726 C C . GLN A 1 88 ? 24.154 4.820 -18.836 1.00 78.56 88 GLN A C 1
ATOM 728 O O . GLN A 1 88 ? 24.059 3.702 -18.331 1.00 78.56 88 GLN A O 1
ATOM 733 N N . PRO A 1 89 ? 23.120 5.686 -18.836 1.00 85.25 89 PRO A N 1
ATOM 734 C CA . PRO A 1 89 ? 21.792 5.302 -18.383 1.00 85.25 89 PRO A CA 1
ATOM 735 C C . PRO A 1 89 ? 21.162 4.286 -19.341 1.00 85.25 89 PRO A C 1
ATOM 737 O O . PRO A 1 89 ? 21.366 4.343 -20.555 1.00 85.25 89 PRO A O 1
ATOM 740 N N . TYR A 1 90 ? 20.344 3.406 -18.779 1.00 85.69 90 TYR A N 1
ATOM 741 C CA . TYR A 1 90 ? 19.386 2.597 -19.527 1.00 85.69 90 TYR A CA 1
ATOM 742 C C . TYR A 1 90 ? 18.071 3.364 -19.682 1.00 85.69 90 TYR A C 1
ATOM 744 O O . TYR A 1 90 ? 17.842 4.381 -19.015 1.00 85.69 90 TYR A O 1
ATOM 752 N N . PHE A 1 91 ? 17.161 2.858 -20.506 1.00 85.38 91 PHE A N 1
ATOM 753 C CA . PHE A 1 91 ? 15.799 3.378 -20.582 1.00 85.38 91 PHE A CA 1
ATOM 754 C C . PHE A 1 91 ? 14.771 2.265 -20.776 1.00 85.38 91 PHE A C 1
ATOM 756 O O . PHE A 1 91 ? 15.085 1.190 -21.272 1.00 85.38 91 PHE A O 1
ATOM 763 N N . CYS A 1 92 ? 13.537 2.527 -20.348 1.00 84.12 92 CYS A N 1
ATOM 764 C CA . CYS A 1 92 ? 12.460 1.540 -20.356 1.00 84.12 92 CYS A CA 1
ATOM 765 C C . CYS A 1 92 ? 11.189 2.131 -20.982 1.00 84.12 92 CYS A C 1
ATOM 767 O O . CYS A 1 92 ? 10.475 2.916 -20.350 1.00 84.12 92 CYS A O 1
ATOM 769 N N . CYS A 1 93 ? 10.898 1.744 -22.228 1.00 81.69 93 CYS A N 1
ATOM 770 C CA . CYS A 1 93 ? 9.630 2.025 -22.920 1.00 81.69 93 CYS A CA 1
ATOM 771 C C . CYS A 1 93 ? 8.653 0.850 -22.883 1.00 81.69 93 CYS A C 1
ATOM 773 O O . CYS A 1 93 ? 7.462 1.039 -23.142 1.00 81.69 93 CYS A O 1
ATOM 775 N N . ARG A 1 94 ? 9.148 -0.362 -22.625 1.00 84.69 94 ARG A N 1
ATOM 776 C CA . ARG A 1 94 ? 8.430 -1.612 -22.869 1.00 84.69 94 ARG A CA 1
ATOM 777 C C . ARG A 1 94 ? 8.499 -2.536 -21.653 1.00 84.69 94 ARG A C 1
ATOM 779 O O . ARG A 1 94 ? 9.442 -2.500 -20.871 1.00 84.69 94 ARG A O 1
ATOM 786 N N . GLN A 1 95 ? 7.445 -3.318 -21.466 1.00 85.88 95 GLN A N 1
ATOM 787 C CA . GLN A 1 95 ? 7.302 -4.321 -20.413 1.00 85.88 95 GLN A CA 1
ATOM 788 C C . GLN A 1 95 ? 7.013 -5.682 -21.041 1.00 85.88 95 GLN A C 1
ATOM 790 O O . GLN A 1 95 ? 6.359 -5.741 -22.087 1.00 85.88 95 GLN A O 1
ATOM 795 N N . ILE A 1 96 ? 7.445 -6.752 -20.380 1.00 81.81 96 ILE A N 1
ATOM 796 C CA . ILE A 1 96 ? 7.117 -8.126 -20.764 1.00 81.81 96 ILE A CA 1
ATOM 797 C C . ILE A 1 96 ? 6.031 -8.648 -19.828 1.00 81.81 96 ILE A C 1
ATOM 799 O O . ILE A 1 96 ? 6.110 -8.525 -18.607 1.00 81.81 96 ILE A O 1
ATOM 803 N N . ASP A 1 97 ? 4.968 -9.171 -20.427 1.00 79.50 97 ASP A N 1
ATOM 804 C CA . ASP A 1 97 ? 3.753 -9.594 -19.741 1.00 79.50 97 ASP A CA 1
ATOM 805 C C . ASP A 1 97 ? 3.196 -10.831 -20.452 1.00 79.50 97 ASP A C 1
ATOM 807 O O . ASP A 1 97 ? 2.633 -10.722 -21.544 1.00 79.50 97 ASP A O 1
ATOM 811 N N . ASN A 1 98 ? 3.387 -11.999 -19.825 1.00 76.38 98 ASN A N 1
ATOM 812 C CA . ASN A 1 98 ? 3.006 -13.322 -20.337 1.00 76.38 98 ASN A CA 1
ATOM 813 C C . ASN A 1 98 ? 3.628 -13.678 -21.707 1.00 76.38 98 ASN A C 1
ATOM 815 O O . ASN A 1 98 ? 3.015 -14.369 -22.515 1.00 76.38 98 ASN A O 1
ATOM 819 N N . GLY A 1 99 ? 4.854 -13.209 -21.967 1.00 76.94 99 GLY A N 1
ATOM 820 C CA . GLY A 1 99 ? 5.563 -13.416 -23.236 1.00 76.94 99 GLY A CA 1
ATOM 821 C C . GLY A 1 99 ? 5.237 -12.394 -24.331 1.00 76.94 99 GLY A C 1
ATOM 822 O O . GLY A 1 99 ? 5.893 -12.403 -25.366 1.00 76.94 99 GLY A O 1
ATOM 823 N N . ASP A 1 100 ? 4.293 -11.475 -24.104 1.00 79.62 100 ASP A N 1
ATOM 824 C CA . ASP A 1 100 ? 4.062 -10.335 -24.995 1.00 79.62 100 ASP A CA 1
ATOM 825 C C . ASP A 1 100 ? 4.899 -9.120 -24.569 1.00 79.62 100 ASP A C 1
ATOM 827 O O . ASP A 1 100 ? 4.933 -8.759 -23.387 1.00 79.62 100 ASP A O 1
ATOM 831 N N . ILE A 1 101 ? 5.457 -8.402 -25.545 1.00 82.50 101 ILE A N 1
ATOM 832 C CA . ILE A 1 101 ? 6.059 -7.077 -25.347 1.00 82.50 101 ILE A CA 1
ATOM 833 C C . ILE A 1 101 ? 4.972 -6.002 -25.496 1.00 82.50 101 ILE A C 1
ATOM 835 O O . ILE A 1 101 ? 4.323 -5.890 -26.536 1.00 82.50 101 ILE A O 1
ATOM 839 N N . LYS A 1 102 ? 4.770 -5.188 -24.455 1.00 83.00 102 LYS A N 1
ATOM 840 C CA . LYS A 1 102 ? 3.712 -4.161 -24.374 1.00 83.00 102 LYS A CA 1
ATOM 841 C C . LYS A 1 102 ? 4.303 -2.812 -23.929 1.00 83.00 102 LYS A C 1
ATOM 843 O O . LYS A 1 102 ? 5.328 -2.808 -23.252 1.00 83.00 102 LYS A O 1
ATOM 848 N N . PRO A 1 103 ? 3.683 -1.653 -24.231 1.00 81.31 103 PRO A N 1
ATOM 849 C CA . PRO A 1 103 ? 4.135 -0.367 -23.694 1.00 81.31 103 PRO A CA 1
ATOM 850 C C . PRO A 1 103 ? 4.158 -0.364 -22.158 1.00 81.31 103 PRO A C 1
ATOM 852 O O . PRO A 1 103 ? 3.160 -0.723 -21.515 1.00 81.31 103 PRO A O 1
ATOM 855 N N . PHE A 1 104 ? 5.293 0.040 -21.584 1.00 75.25 104 PHE A N 1
ATOM 856 C CA . PHE A 1 104 ? 5.486 0.192 -20.145 1.00 75.25 104 PHE A CA 1
ATOM 857 C C . PHE A 1 104 ? 4.749 1.434 -19.658 1.00 75.25 104 PHE A C 1
ATOM 859 O O . PHE A 1 104 ? 5.114 2.565 -19.977 1.00 75.25 104 PHE A O 1
ATOM 866 N N . ASP A 1 105 ? 3.727 1.212 -18.839 1.00 69.62 105 ASP A N 1
ATOM 867 C CA . ASP A 1 105 ? 3.057 2.279 -18.112 1.00 69.62 105 ASP A CA 1
ATOM 868 C C . ASP A 1 105 ? 3.302 2.092 -16.615 1.00 69.62 105 ASP A C 1
ATOM 870 O O . ASP A 1 105 ? 2.725 1.225 -15.956 1.00 69.62 105 ASP A O 1
ATOM 874 N N . ARG A 1 106 ? 4.159 2.967 -16.082 1.00 62.69 106 ARG A N 1
ATOM 875 C CA . ARG A 1 106 ? 4.546 3.052 -14.667 1.00 62.69 106 ARG A CA 1
ATOM 876 C C . ARG A 1 106 ? 3.357 3.317 -13.722 1.00 62.69 106 ARG A C 1
ATOM 878 O O . ARG A 1 106 ? 3.534 3.251 -12.503 1.00 62.69 106 ARG A O 1
ATOM 885 N N . HIS A 1 107 ? 2.179 3.641 -14.259 1.00 62.06 107 HIS A N 1
ATOM 886 C CA . HIS A 1 107 ? 0.960 3.952 -13.514 1.00 62.06 107 HIS A CA 1
ATOM 887 C C . HIS A 1 107 ? -0.167 2.916 -13.677 1.00 62.06 107 HIS A C 1
ATOM 889 O O . HIS A 1 107 ? -1.163 3.039 -12.977 1.00 62.06 107 HIS A O 1
ATOM 895 N N . LYS A 1 108 ? -0.007 1.844 -14.476 1.00 66.56 108 LYS A N 1
ATOM 896 C CA . LYS A 1 108 ? -1.034 0.780 -14.643 1.00 66.56 108 LYS A CA 1
ATOM 897 C C . LYS A 1 108 ? -1.550 0.170 -13.331 1.00 66.56 108 LYS A C 1
ATOM 899 O O . LYS A 1 108 ? -2.722 -0.173 -13.245 1.00 66.56 108 LYS A O 1
ATOM 904 N N . ASP A 1 109 ? -0.677 0.025 -12.332 1.00 74.69 109 ASP A N 1
ATOM 905 C CA . ASP A 1 109 ? -1.007 -0.483 -10.986 1.00 74.69 109 ASP A CA 1
ATOM 906 C C . ASP A 1 109 ? -1.050 0.637 -9.927 1.00 74.69 109 ASP A C 1
ATOM 908 O O . ASP A 1 109 ? -0.994 0.371 -8.727 1.00 74.69 109 ASP A O 1
ATOM 912 N N . LYS A 1 110 ? -1.093 1.913 -10.336 1.00 83.50 110 LYS A N 1
ATOM 913 C CA . LYS A 1 110 ? -1.102 3.057 -9.416 1.00 83.50 110 LYS A CA 1
ATOM 914 C C . LYS A 1 110 ? -2.339 3.918 -9.592 1.00 83.50 110 LYS A C 1
ATOM 916 O O . LYS A 1 110 ? -2.589 4.457 -10.664 1.00 83.50 110 LYS A O 1
ATOM 921 N N . ILE A 1 111 ? -3.045 4.148 -8.493 1.00 86.19 111 ILE A N 1
ATOM 922 C CA . ILE A 1 111 ? -4.052 5.204 -8.422 1.00 86.19 111 ILE A CA 1
ATOM 923 C C . ILE A 1 111 ? -3.409 6.489 -7.905 1.00 86.19 111 ILE A C 1
ATOM 925 O O . ILE A 1 111 ? -2.535 6.452 -7.037 1.00 86.19 111 ILE A O 1
ATOM 929 N N . LYS A 1 112 ? -3.861 7.635 -8.416 1.00 89.19 112 LYS A N 1
ATOM 930 C CA . LYS A 1 112 ? -3.601 8.919 -7.769 1.00 89.19 112 LYS A CA 1
ATOM 931 C C . LYS A 1 112 ? -4.682 9.143 -6.714 1.00 89.19 112 LYS A C 1
ATOM 933 O O . LYS A 1 112 ? -5.860 9.215 -7.057 1.00 89.19 112 LYS A O 1
ATOM 938 N N . VAL A 1 113 ? -4.287 9.226 -5.449 1.00 89.25 113 VAL A N 1
ATOM 939 C CA . VAL A 1 113 ? -5.176 9.565 -4.330 1.00 89.25 113 VAL A CA 1
ATOM 940 C C . VAL A 1 113 ? -4.996 11.027 -3.943 1.00 89.25 113 VAL A C 1
ATOM 942 O O . VAL A 1 113 ? -3.925 11.596 -4.145 1.00 89.25 113 VAL A O 1
ATOM 945 N N . ARG A 1 114 ? -6.039 11.605 -3.349 1.00 92.38 114 ARG A N 1
ATOM 946 C CA . ARG A 1 114 ? -5.986 12.848 -2.579 1.00 92.38 114 ARG A CA 1
ATOM 947 C C . ARG A 1 114 ? -6.449 12.516 -1.166 1.00 92.38 114 ARG A C 1
ATOM 949 O O . ARG A 1 114 ? -7.508 11.906 -1.009 1.00 92.38 114 ARG A O 1
ATOM 956 N N . TYR A 1 115 ? -5.659 12.864 -0.160 1.00 89.38 115 TYR A N 1
ATOM 957 C CA . TYR A 1 115 ? -6.020 12.645 1.241 1.00 89.38 115 TYR A CA 1
ATOM 958 C C . TYR A 1 115 ? -7.117 13.633 1.682 1.00 89.38 115 TYR A C 1
ATOM 960 O O . TYR A 1 115 ? -7.284 14.688 1.076 1.00 89.38 115 TYR A O 1
ATOM 968 N N . LEU A 1 116 ? -7.903 13.299 2.713 1.00 89.31 116 LEU A N 1
ATOM 969 C CA . LEU A 1 116 ? -8.972 14.184 3.216 1.00 89.31 116 LEU A CA 1
ATOM 970 C C . LEU A 1 116 ? -8.495 15.091 4.363 1.00 89.31 116 LEU A C 1
ATOM 972 O O . LEU A 1 116 ? -8.810 16.275 4.363 1.00 89.31 116 LEU A O 1
ATOM 976 N N . GLU A 1 117 ? -7.678 14.554 5.274 1.00 88.44 117 GLU A N 1
ATOM 977 C CA . GLU A 1 117 ? -7.204 15.260 6.480 1.00 88.44 117 GLU A CA 1
ATOM 978 C C . GLU A 1 117 ? -5.726 15.694 6.415 1.00 88.44 117 GLU A C 1
ATOM 980 O O . GLU A 1 117 ? -5.239 16.361 7.324 1.00 88.44 117 GLU A O 1
ATOM 985 N N . LEU A 1 118 ? -4.985 15.290 5.374 1.00 87.12 118 LEU A N 1
ATOM 986 C CA . LEU A 1 118 ? -3.572 15.648 5.195 1.00 87.12 118 LEU A CA 1
ATOM 987 C C . LEU A 1 118 ? -3.444 16.754 4.149 1.00 87.12 118 LEU A C 1
ATOM 989 O O . LEU A 1 118 ? -3.927 16.603 3.024 1.00 87.12 118 LEU A O 1
ATOM 993 N N . GLN A 1 119 ? -2.767 17.837 4.519 1.00 86.00 119 GLN A N 1
ATOM 994 C CA . GLN A 1 119 ? -2.461 18.964 3.640 1.00 86.00 119 GLN A CA 1
ATOM 995 C C . GLN A 1 119 ? -1.069 18.827 3.013 1.00 86.00 119 GLN A C 1
ATOM 997 O O . GLN A 1 119 ? -0.210 18.106 3.527 1.00 86.00 119 GLN A O 1
ATOM 1002 N N . ASP A 1 120 ? -0.859 19.516 1.896 1.00 82.06 120 ASP A N 1
ATOM 1003 C CA . ASP A 1 120 ? 0.470 19.729 1.324 1.00 82.06 120 ASP A CA 1
ATOM 1004 C C . ASP A 1 120 ? 1.325 20.626 2.239 1.00 82.06 120 ASP A C 1
ATOM 1006 O O . ASP A 1 120 ? 0.811 21.414 3.033 1.00 82.06 120 ASP A O 1
ATOM 1010 N N . ALA A 1 121 ? 2.653 20.518 2.137 1.00 81.25 121 ALA A N 1
ATOM 1011 C CA . ALA A 1 121 ? 3.590 21.185 3.052 1.00 81.25 121 ALA A CA 1
ATOM 1012 C C . ALA A 1 121 ? 3.667 22.722 2.897 1.00 81.25 121 ALA A C 1
ATOM 1014 O O . ALA A 1 121 ? 4.407 23.375 3.632 1.00 81.25 121 ALA A O 1
ATOM 1015 N N . ASP A 1 122 ? 2.937 23.286 1.934 1.00 86.00 122 ASP A N 1
ATOM 1016 C CA . ASP A 1 122 ? 2.752 24.722 1.710 1.00 86.00 122 ASP A CA 1
ATOM 1017 C C . ASP A 1 122 ? 1.322 25.204 2.038 1.00 86.00 122 ASP A C 1
ATOM 1019 O O . ASP A 1 122 ? 0.987 26.354 1.757 1.00 86.00 122 ASP A O 1
ATOM 1023 N N . GLU A 1 123 ? 0.489 24.332 2.624 1.00 81.38 123 GLU A N 1
ATOM 1024 C CA . GLU A 1 123 ? -0.918 24.570 2.990 1.00 81.38 123 GLU A CA 1
ATOM 1025 C C . GLU A 1 123 ? -1.824 24.974 1.799 1.00 81.38 123 GLU A C 1
ATOM 1027 O O . GLU A 1 123 ? -2.961 25.411 1.989 1.00 81.38 123 GLU A O 1
ATOM 1032 N N . THR A 1 124 ? -1.373 24.797 0.546 1.00 83.31 124 THR A N 1
ATOM 1033 C CA . THR A 1 124 ? -2.145 25.198 -0.651 1.00 83.31 124 THR A CA 1
ATOM 1034 C C . THR A 1 124 ? -3.292 24.248 -1.005 1.00 83.31 124 THR A C 1
ATOM 1036 O O . THR A 1 124 ? -4.173 24.607 -1.794 1.00 83.31 124 THR A O 1
ATOM 1039 N N . GLY A 1 125 ? -3.308 23.045 -0.431 1.00 87.50 125 GLY A N 1
ATOM 1040 C CA . GLY A 1 125 ? -4.295 22.019 -0.731 1.00 87.50 125 GLY A CA 1
ATOM 1041 C C . GLY A 1 125 ? -4.143 20.752 0.105 1.00 87.50 125 GLY A C 1
ATOM 1042 O O . GLY A 1 125 ? -3.420 20.705 1.099 1.00 87.50 125 GLY A O 1
ATOM 1043 N N . ASN A 1 126 ? -4.876 19.722 -0.314 1.00 90.75 126 ASN A N 1
ATOM 1044 C CA . ASN A 1 126 ? -4.848 18.392 0.278 1.00 90.75 126 ASN A CA 1
ATOM 1045 C C . ASN A 1 126 ? -3.858 17.495 -0.472 1.00 90.75 126 ASN A C 1
ATOM 1047 O O . ASN A 1 126 ? -4.002 17.322 -1.685 1.00 90.75 126 ASN A O 1
ATOM 1051 N N . LEU A 1 127 ? -2.975 16.836 0.282 1.00 89.88 127 LEU A N 1
ATOM 1052 C CA . LEU A 1 127 ? -1.869 16.020 -0.215 1.00 89.88 127 LEU A CA 1
ATOM 1053 C C . LEU A 1 127 ? -2.310 14.996 -1.273 1.00 89.88 127 LEU A C 1
ATOM 1055 O O . LEU A 1 127 ? -3.268 14.241 -1.067 1.00 89.88 127 LEU A O 1
ATOM 1059 N N . GLU A 1 128 ? -1.563 14.911 -2.377 1.00 91.25 128 GLU A N 1
ATOM 1060 C CA . GLU A 1 128 ? -1.808 13.958 -3.468 1.00 91.25 128 GLU A CA 1
ATOM 1061 C C . GLU A 1 128 ? -0.644 12.968 -3.680 1.00 91.25 128 GLU A C 1
ATOM 1063 O O . GLU A 1 128 ? 0.505 13.364 -3.868 1.00 91.25 128 GLU A O 1
ATOM 1068 N N . GLU A 1 129 ? -0.937 11.662 -3.735 1.00 88.06 129 GLU A N 1
ATOM 1069 C CA . GLU A 1 129 ? 0.070 10.588 -3.850 1.00 88.06 129 GLU A CA 1
ATOM 1070 C C . GLU A 1 129 ? -0.278 9.573 -4.958 1.00 88.06 129 GLU A C 1
ATOM 1072 O O . GLU A 1 129 ? -1.444 9.289 -5.223 1.00 88.06 129 GLU A O 1
ATOM 1077 N N . TRP A 1 130 ? 0.740 8.977 -5.593 1.00 86.50 130 TRP A N 1
ATOM 1078 C CA . TRP A 1 130 ? 0.601 7.845 -6.523 1.00 86.50 130 TRP A CA 1
ATOM 1079 C C . TRP A 1 130 ? 0.813 6.493 -5.818 1.00 86.50 130 TRP A C 1
ATOM 1081 O O . TRP A 1 130 ? 1.922 5.942 -5.814 1.00 86.50 130 TRP A O 1
ATOM 1091 N N . VAL A 1 131 ? -0.264 5.942 -5.257 1.00 86.12 131 VAL A N 1
ATOM 1092 C CA . VAL A 1 131 ? -0.265 4.716 -4.443 1.00 86.12 131 VAL A CA 1
ATOM 1093 C C . VAL A 1 131 ? -0.448 3.470 -5.317 1.00 86.12 131 VAL A C 1
ATOM 1095 O O . VAL A 1 131 ? -1.347 3.415 -6.155 1.00 86.12 131 VAL A O 1
ATOM 1098 N N . MET A 1 132 ? 0.390 2.447 -5.109 1.00 82.69 132 MET A N 1
ATOM 1099 C CA . MET A 1 132 ? 0.257 1.137 -5.769 1.00 82.69 132 MET A CA 1
ATOM 1100 C C . MET A 1 132 ? -0.918 0.335 -5.192 1.00 82.69 132 MET A C 1
ATOM 1102 O O . MET A 1 132 ? -0.999 0.164 -3.974 1.00 82.69 132 MET A O 1
ATOM 1106 N N . LEU A 1 133 ? -1.771 -0.227 -6.052 1.00 78.56 133 LEU A N 1
ATOM 1107 C CA . LEU A 1 133 ? -2.885 -1.088 -5.644 1.00 78.56 133 LEU A CA 1
ATOM 1108 C C . LEU A 1 133 ? -2.398 -2.435 -5.088 1.00 78.56 133 LEU A C 1
ATOM 1110 O O . LEU A 1 133 ? -2.951 -2.913 -4.100 1.00 78.56 133 LEU A O 1
ATOM 1114 N N . THR A 1 134 ? -1.322 -3.015 -5.640 1.00 79.38 134 THR A N 1
ATOM 1115 C CA . THR A 1 134 ? -0.724 -4.260 -5.106 1.00 79.38 134 THR A CA 1
ATOM 1116 C C . THR A 1 134 ? 0.152 -4.072 -3.855 1.00 79.38 134 THR A C 1
ATOM 1118 O O . THR A 1 134 ? 0.857 -5.001 -3.454 1.00 79.38 134 THR A O 1
ATOM 1121 N N . ARG A 1 135 ? 0.130 -2.898 -3.201 1.00 82.75 135 ARG A N 1
ATOM 1122 C CA . ARG A 1 135 ? 0.876 -2.665 -1.952 1.00 82.75 135 ARG A CA 1
ATOM 1123 C C . ARG A 1 135 ? 0.148 -3.290 -0.761 1.00 82.75 135 ARG A C 1
ATOM 1125 O O . ARG A 1 135 ? -0.971 -2.896 -0.430 1.00 82.75 135 ARG A O 1
ATOM 1132 N N . PHE A 1 136 ? 0.815 -4.217 -0.081 1.00 83.94 136 PHE A N 1
ATOM 1133 C CA . PHE A 1 136 ? 0.313 -4.842 1.142 1.00 83.94 136 PHE A CA 1
ATOM 1134 C C . PHE A 1 136 ? 0.818 -4.130 2.403 1.00 83.94 136 PHE A C 1
ATOM 1136 O O . PHE A 1 136 ? 1.914 -3.567 2.418 1.00 83.94 136 PHE A O 1
ATOM 1143 N N . ALA A 1 137 ? 0.016 -4.153 3.467 1.00 82.56 137 ALA A N 1
ATOM 1144 C CA . ALA A 1 137 ? 0.411 -3.659 4.780 1.00 82.56 137 ALA A CA 1
ATOM 1145 C C . ALA A 1 137 ? 1.455 -4.592 5.420 1.00 82.56 137 ALA A C 1
ATOM 1147 O O . ALA A 1 137 ? 1.382 -5.813 5.260 1.00 82.56 137 ALA A O 1
ATOM 1148 N N . LYS A 1 138 ? 2.403 -4.029 6.183 1.00 80.31 138 LYS A N 1
ATOM 1149 C CA . LYS A 1 138 ? 3.340 -4.840 6.976 1.00 80.31 138 LYS A CA 1
ATOM 1150 C C . LYS A 1 138 ? 2.572 -5.603 8.077 1.00 80.31 138 LYS A C 1
ATOM 1152 O O . LYS A 1 138 ? 1.692 -4.997 8.704 1.00 80.31 138 LYS A O 1
ATOM 1157 N N . PRO A 1 139 ? 2.886 -6.892 8.326 1.00 79.44 139 PRO A N 1
ATOM 1158 C CA . PRO A 1 139 ? 2.332 -7.635 9.457 1.00 79.44 139 PRO A CA 1
ATOM 1159 C C . PRO A 1 139 ? 2.629 -6.929 10.784 1.00 79.44 139 PRO A C 1
ATOM 1161 O O . PRO A 1 139 ? 3.674 -6.295 10.930 1.00 79.44 139 PRO A O 1
ATOM 1164 N N . ASP A 1 140 ? 1.725 -7.044 11.752 1.00 74.75 140 ASP A N 1
ATOM 1165 C CA . ASP A 1 140 ? 1.978 -6.643 13.136 1.00 74.75 140 ASP A CA 1
ATOM 1166 C C . ASP A 1 140 ? 2.486 -7.827 13.975 1.00 74.75 140 ASP A C 1
ATOM 1168 O O . ASP A 1 140 ? 2.239 -8.992 13.659 1.00 74.75 140 ASP A O 1
ATOM 1172 N N . GLN A 1 141 ? 3.152 -7.526 15.090 1.00 74.75 141 GLN A N 1
ATOM 1173 C CA . GLN A 1 141 ? 3.770 -8.527 15.969 1.00 74.75 141 GLN A CA 1
ATOM 1174 C C . GLN A 1 141 ? 2.763 -9.438 16.702 1.00 74.75 141 GLN A C 1
ATOM 1176 O O . GLN A 1 141 ? 3.163 -10.429 17.311 1.00 74.75 141 GLN A O 1
ATOM 1181 N N . LEU A 1 142 ? 1.462 -9.125 16.670 1.00 76.69 142 LEU A N 1
ATOM 1182 C CA . LEU A 1 142 ? 0.408 -9.866 17.371 1.00 76.69 142 LEU A CA 1
ATOM 1183 C C . LEU A 1 142 ? -0.447 -10.720 16.418 1.00 76.69 142 LEU A C 1
ATOM 1185 O O . LEU A 1 142 ? -1.298 -11.493 16.879 1.00 76.69 142 LEU A O 1
ATOM 1189 N N . GLY A 1 143 ? -0.229 -10.607 15.103 1.00 76.06 143 GLY A N 1
ATOM 1190 C CA . GLY A 1 143 ? -1.007 -11.292 14.071 1.00 76.06 143 GLY A CA 1
ATOM 1191 C C . GLY A 1 143 ? -2.466 -10.831 14.023 1.00 76.06 143 GLY A C 1
ATOM 1192 O O . GLY A 1 143 ? -3.371 -11.661 13.930 1.00 76.06 143 GLY A O 1
ATOM 1193 N N . VAL A 1 144 ? -2.713 -9.528 14.178 1.00 78.62 144 VAL A N 1
ATOM 1194 C CA . VAL A 1 144 ? -4.038 -8.906 13.992 1.00 78.62 144 VAL A CA 1
ATOM 1195 C C . VAL A 1 144 ? -4.330 -8.704 12.503 1.00 78.62 144 VAL A C 1
ATOM 1197 O O . VAL A 1 144 ? -5.437 -8.975 12.039 1.00 78.62 144 VAL A O 1
ATOM 1200 N N . ARG A 1 145 ? -3.321 -8.260 11.750 1.00 78.50 145 ARG A N 1
ATOM 1201 C CA . ARG A 1 145 ? -3.350 -8.012 10.309 1.00 78.50 145 ARG A CA 1
ATOM 1202 C C . ARG A 1 145 ? -3.106 -9.311 9.556 1.00 78.50 145 ARG A C 1
ATOM 1204 O O . ARG A 1 145 ? -2.107 -9.996 9.774 1.00 78.50 145 ARG A O 1
ATOM 1211 N N . PHE A 1 146 ? -3.986 -9.623 8.612 1.00 74.94 146 PHE A N 1
ATOM 1212 C CA . PHE A 1 146 ? -3.787 -10.758 7.716 1.00 74.94 146 PHE A CA 1
ATOM 1213 C C . PHE A 1 146 ? -2.581 -10.536 6.790 1.00 74.94 146 PHE A C 1
ATOM 1215 O O . PHE A 1 146 ? -2.358 -9.434 6.282 1.00 74.94 146 PHE A O 1
ATOM 1222 N N . LEU A 1 147 ? -1.828 -11.606 6.520 1.00 74.94 147 LEU A N 1
ATOM 1223 C CA . LEU A 1 147 ? -0.785 -11.596 5.495 1.00 74.94 147 LEU A CA 1
ATOM 1224 C C . LEU A 1 147 ? -1.407 -11.254 4.132 1.00 74.94 147 LEU A C 1
ATOM 1226 O O . LEU A 1 147 ? -2.447 -11.800 3.767 1.00 74.94 147 LEU A O 1
ATOM 1230 N N . GLY A 1 148 ? -0.784 -10.340 3.386 1.00 75.44 148 GLY A N 1
ATOM 1231 C CA . GLY A 1 148 ? -1.314 -9.879 2.097 1.00 75.44 148 GLY A CA 1
ATOM 1232 C C . GLY A 1 148 ? -2.510 -8.919 2.191 1.00 75.44 148 GLY A C 1
ATOM 1233 O O . GLY A 1 148 ? -3.198 -8.722 1.192 1.00 75.44 148 GLY A O 1
ATOM 1234 N N . ARG A 1 149 ? -2.775 -8.298 3.352 1.00 82.75 149 ARG A N 1
ATOM 1235 C CA . ARG A 1 149 ? -3.785 -7.232 3.492 1.00 82.75 149 ARG A CA 1
ATOM 1236 C C . ARG A 1 149 ? -3.471 -6.048 2.556 1.00 82.75 149 ARG A C 1
ATOM 1238 O O . ARG A 1 149 ? -2.421 -5.429 2.743 1.00 82.75 149 ARG A O 1
ATOM 1245 N N . PRO A 1 150 ? -4.342 -5.671 1.601 1.00 82.19 150 PRO A N 1
ATOM 1246 C CA . PRO A 1 150 ? -4.128 -4.495 0.754 1.00 82.19 150 PRO A CA 1
ATOM 1247 C C . PRO A 1 150 ? -4.131 -3.190 1.561 1.00 82.19 150 PRO A C 1
ATOM 1249 O O . PRO A 1 150 ? -4.949 -3.021 2.465 1.00 82.19 150 PRO A O 1
ATOM 1252 N N . MET A 1 151 ? -3.249 -2.245 1.220 1.00 86.44 151 MET A N 1
ATOM 1253 C CA . MET A 1 151 ? -3.266 -0.900 1.819 1.00 86.44 151 MET A CA 1
ATOM 1254 C C . MET A 1 151 ? -4.388 -0.022 1.252 1.00 86.44 151 MET A C 1
ATOM 1256 O O . MET A 1 151 ? -4.928 0.819 1.968 1.00 86.44 151 MET A O 1
ATOM 1260 N N . VAL A 1 152 ? -4.769 -0.233 -0.012 1.00 87.94 152 VAL A N 1
ATOM 1261 C CA . VAL A 1 152 ? -5.934 0.417 -0.626 1.00 87.94 152 VAL A CA 1
ATOM 1262 C C . VAL A 1 152 ? -7.158 -0.478 -0.443 1.00 87.94 152 VAL A C 1
ATOM 1264 O O . VAL A 1 152 ? -7.172 -1.629 -0.876 1.00 87.94 152 VAL A O 1
ATOM 1267 N N . ARG A 1 153 ? -8.204 0.065 0.181 1.00 89.00 153 ARG A N 1
ATOM 1268 C CA . ARG A 1 153 ? -9.513 -0.576 0.370 1.00 89.00 153 ARG A CA 1
ATOM 1269 C C . ARG A 1 153 ? -10.632 0.453 0.147 1.00 89.00 153 ARG A C 1
ATOM 1271 O O . ARG A 1 153 ? -10.352 1.647 0.258 1.00 89.00 153 ARG A O 1
ATOM 1278 N N . PRO A 1 154 ? -11.872 0.040 -0.185 1.00 87.75 154 PRO A N 1
ATOM 1279 C CA . PRO A 1 154 ? -12.987 0.974 -0.347 1.00 87.75 154 PRO A CA 1
ATOM 1280 C C . PRO A 1 154 ? -13.243 1.808 0.914 1.00 87.75 154 PRO A C 1
ATOM 1282 O O . PRO A 1 154 ? -12.797 1.460 2.008 1.00 87.75 154 PRO A O 1
ATOM 1285 N N . GLN A 1 155 ? -14.044 2.866 0.795 1.00 83.50 155 GLN A N 1
ATOM 1286 C CA . GLN A 1 155 ? -14.601 3.514 1.979 1.00 83.50 155 GLN A CA 1
ATOM 1287 C C . GLN A 1 155 ? -15.620 2.578 2.650 1.00 83.50 155 GLN A C 1
ATOM 1289 O O . GLN A 1 155 ? -16.465 1.964 1.993 1.00 83.50 155 GLN A O 1
ATOM 1294 N N . ARG A 1 156 ? -15.551 2.464 3.980 1.00 78.38 156 ARG A N 1
ATOM 1295 C CA . ARG A 1 156 ? -16.587 1.799 4.775 1.00 78.38 156 ARG A CA 1
ATOM 1296 C C . ARG A 1 156 ? -17.861 2.644 4.734 1.00 78.38 156 ARG A C 1
ATOM 1298 O O . ARG A 1 156 ? -17.839 3.794 5.158 1.00 78.38 156 ARG A O 1
ATOM 1305 N N . VAL A 1 157 ? -18.971 2.050 4.304 1.00 73.44 157 VAL A N 1
ATOM 1306 C CA . VAL A 1 157 ? -20.308 2.597 4.576 1.00 73.44 157 VAL A CA 1
ATOM 1307 C C . VAL A 1 157 ? -20.669 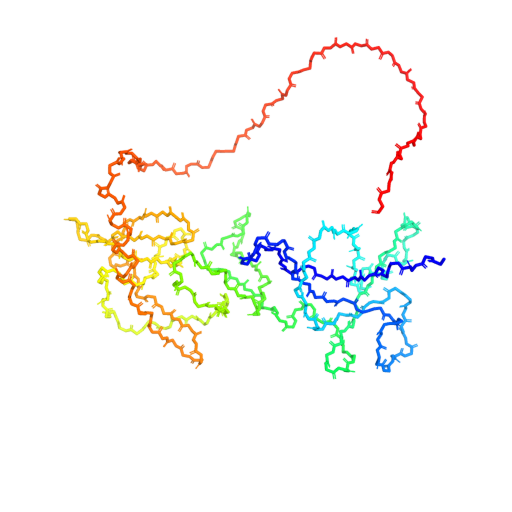2.239 6.016 1.00 73.44 157 VAL A C 1
ATOM 1309 O O . VAL A 1 157 ? -20.556 1.075 6.411 1.00 73.44 157 VAL A O 1
ATOM 1312 N N . GLU A 1 158 ? -21.073 3.221 6.818 1.00 65.94 158 GLU A N 1
ATOM 1313 C CA . GLU A 1 158 ? -21.472 2.969 8.200 1.00 65.94 158 GLU A CA 1
ATOM 1314 C C . GLU A 1 158 ? -22.836 2.277 8.256 1.00 65.94 158 GLU A C 1
ATOM 1316 O O . GLU A 1 158 ? -23.880 2.866 7.988 1.00 65.94 158 GLU A O 1
ATOM 1321 N N . GLN A 1 159 ? -22.815 1.000 8.628 1.00 57.34 159 GLN A N 1
ATOM 1322 C CA . GLN A 1 159 ? -23.991 0.283 9.103 1.00 57.34 159 GLN A CA 1
ATOM 1323 C C . GLN A 1 159 ? -24.011 0.378 10.634 1.00 57.34 159 GLN A C 1
ATOM 1325 O O . GLN A 1 159 ? -22.960 0.234 11.259 1.00 57.34 159 GLN A O 1
ATOM 1330 N N . SER A 1 160 ? -25.197 0.675 11.180 1.00 53.19 160 SER A N 1
ATOM 1331 C CA . SER A 1 160 ? -25.583 0.848 12.598 1.00 53.19 160 SER A CA 1
ATOM 1332 C C . SER A 1 160 ? -24.510 0.596 13.671 1.00 53.19 160 SER A C 1
ATOM 1334 O O . SER A 1 160 ? -23.963 -0.506 13.740 1.00 53.19 160 SER A O 1
ATOM 1336 N N . LYS A 1 161 ? -24.323 1.556 14.596 1.00 55.00 161 LYS A N 1
ATOM 1337 C CA . LYS A 1 161 ? -23.471 1.438 15.798 1.00 55.00 161 LYS A CA 1
ATOM 1338 C C . LYS A 1 161 ? -23.909 0.293 16.735 1.00 55.00 161 LYS A C 1
ATOM 1340 O O . LYS A 1 161 ? -24.525 0.521 17.770 1.00 55.00 161 LYS A O 1
ATOM 1345 N N . ALA A 1 162 ? -23.546 -0.937 16.390 1.00 53.62 162 ALA A N 1
ATOM 1346 C CA . ALA A 1 162 ? -23.414 -2.029 17.339 1.00 53.62 162 ALA A CA 1
ATOM 1347 C C . ALA A 1 162 ? -22.078 -1.834 18.069 1.00 53.62 162 ALA A C 1
ATOM 1349 O O . ALA A 1 162 ? -21.018 -2.117 17.506 1.00 53.62 162 ALA A O 1
ATOM 1350 N N . SER A 1 163 ? -22.117 -1.289 19.286 1.00 61.75 163 SER A N 1
ATOM 1351 C CA . SER A 1 163 ? -20.931 -1.183 20.136 1.00 61.75 163 SER A CA 1
ATOM 1352 C C . SER A 1 163 ? -20.424 -2.591 20.463 1.00 61.75 163 SER A C 1
ATOM 1354 O O . SER A 1 163 ? -21.160 -3.442 20.955 1.00 61.75 163 SER A O 1
ATOM 1356 N N . CYS A 1 164 ? -19.161 -2.856 20.126 1.00 64.75 164 CYS A N 1
ATOM 1357 C CA . CYS A 1 164 ? -18.514 -4.158 20.318 1.00 64.75 164 CYS A CA 1
ATOM 1358 C C . CYS A 1 164 ? -17.224 -4.044 21.145 1.00 64.75 164 CYS A C 1
ATOM 1360 O O . CYS A 1 164 ? -16.335 -4.884 21.031 1.00 64.75 164 CYS A O 1
ATOM 1362 N N . PHE A 1 165 ? -17.107 -2.986 21.952 1.00 84.12 165 PHE A N 1
ATOM 1363 C CA . PHE A 1 165 ? -15.884 -2.549 22.635 1.00 84.12 165 PHE A CA 1
ATOM 1364 C C . PHE A 1 165 ? -15.506 -3.383 23.875 1.00 84.12 165 PHE A C 1
ATOM 1366 O O . PHE A 1 165 ? -14.954 -2.875 24.847 1.00 84.12 165 PHE A O 1
ATOM 1373 N N . ASP A 1 166 ? -15.797 -4.682 23.825 1.00 88.31 166 ASP A N 1
ATOM 1374 C CA . ASP A 1 166 ? -15.339 -5.686 24.779 1.00 88.31 166 ASP A CA 1
ATOM 1375 C C . ASP A 1 166 ? -13.812 -5.635 24.954 1.00 88.31 166 ASP A C 1
ATOM 1377 O O . ASP A 1 166 ? -13.064 -5.400 24.004 1.00 88.31 166 ASP A O 1
ATOM 1381 N N . VAL A 1 167 ? -13.327 -5.996 26.143 1.00 90.75 167 VAL A N 1
ATOM 1382 C CA . VAL A 1 167 ? -11.900 -6.272 26.369 1.00 90.75 167 VAL A CA 1
ATOM 1383 C C . VAL A 1 167 ? -11.395 -7.305 25.353 1.00 90.75 167 VAL A C 1
ATOM 1385 O O . VAL A 1 167 ? -11.952 -8.399 25.243 1.00 90.75 167 VAL A O 1
ATOM 1388 N N . GLY A 1 168 ? -10.344 -6.962 24.604 1.00 90.69 168 GLY A N 1
ATOM 1389 C CA . GLY A 1 168 ? -9.797 -7.748 23.496 1.00 90.69 168 GLY A CA 1
ATOM 1390 C C . GLY A 1 168 ? -10.458 -7.516 22.131 1.00 90.69 168 GLY A C 1
ATOM 1391 O O . GLY A 1 168 ? -10.064 -8.169 21.164 1.00 90.69 168 GLY A O 1
ATOM 1392 N N . ALA A 1 169 ? -11.441 -6.623 22.001 1.00 92.38 169 ALA A N 1
ATOM 1393 C CA . ALA A 1 169 ? -11.973 -6.218 20.700 1.00 92.38 169 ALA A CA 1
ATOM 1394 C C . ALA A 1 169 ? -10.920 -5.460 19.874 1.00 92.38 169 ALA A C 1
ATOM 1396 O O . ALA A 1 169 ? -10.122 -4.699 20.424 1.00 92.38 169 ALA A O 1
ATOM 1397 N N . ILE A 1 170 ? -10.937 -5.654 18.551 1.00 92.00 170 ILE A N 1
ATOM 1398 C CA . ILE A 1 170 ? -10.078 -4.917 17.615 1.00 92.00 170 ILE A CA 1
ATOM 1399 C C . ILE A 1 170 ? -10.882 -3.737 17.063 1.00 92.00 170 ILE A C 1
ATOM 1401 O O . ILE A 1 170 ? -11.988 -3.907 16.539 1.00 92.00 170 ILE A O 1
ATOM 1405 N N . VAL A 1 171 ? -10.328 -2.539 17.194 1.00 92.12 171 VAL A N 1
ATOM 1406 C CA . VAL A 1 171 ? -10.976 -1.262 16.881 1.00 92.12 171 VAL A CA 1
ATOM 1407 C C . VAL A 1 171 ? -10.120 -0.447 15.921 1.00 92.12 171 VAL A C 1
ATOM 1409 O O . VAL A 1 171 ? -8.897 -0.554 15.936 1.00 92.12 171 VAL A O 1
ATOM 1412 N N . ASP A 1 172 ? -10.761 0.389 15.109 1.00 92.19 172 ASP A N 1
ATOM 1413 C CA . ASP A 1 172 ? -10.090 1.566 14.570 1.00 92.19 172 ASP A CA 1
ATOM 1414 C C . ASP A 1 172 ? -10.396 2.738 15.522 1.00 92.19 172 ASP A C 1
ATOM 1416 O O . ASP A 1 172 ? -11.562 2.964 15.856 1.00 92.19 172 ASP A O 1
ATOM 1420 N N . ALA A 1 173 ? -9.376 3.490 15.930 1.00 94.12 173 ALA A N 1
ATOM 1421 C CA . ALA A 1 173 ? -9.485 4.712 16.723 1.00 94.12 173 ALA A CA 1
ATOM 1422 C C . ALA A 1 173 ? -9.186 5.945 15.863 1.00 94.12 173 ALA A C 1
ATOM 1424 O O . ALA A 1 173 ? -8.244 5.926 15.066 1.00 94.12 173 ALA A O 1
ATOM 1425 N N . TRP A 1 174 ? -9.961 7.018 16.015 1.00 92.50 174 TRP A N 1
ATOM 1426 C CA . TRP A 1 174 ? -9.690 8.288 15.347 1.00 92.50 174 TRP A CA 1
ATOM 1427 C C . TRP A 1 174 ? -8.604 9.053 16.104 1.00 92.50 174 TRP A C 1
ATOM 1429 O O . TRP A 1 174 ? -8.799 9.482 17.238 1.00 92.50 174 TRP A O 1
ATOM 1439 N N . TRP A 1 175 ? -7.431 9.204 15.491 1.00 90.69 175 TRP A N 1
ATOM 1440 C CA . TRP A 1 175 ? -6.268 9.823 16.124 1.00 90.69 175 TRP A CA 1
ATOM 1441 C C . TRP A 1 175 ? -5.383 10.497 15.071 1.00 90.69 175 TRP A C 1
ATOM 1443 O O . TRP A 1 175 ? -5.225 9.977 13.969 1.00 90.69 175 TRP A O 1
ATOM 1453 N N . HIS A 1 176 ? -4.813 11.665 15.382 1.00 87.69 176 HIS A N 1
ATOM 1454 C CA . HIS A 1 176 ? -3.915 12.415 14.483 1.00 87.69 176 HIS A CA 1
ATOM 1455 C C . HIS A 1 176 ? -4.407 12.537 13.013 1.00 87.69 176 HIS A C 1
ATOM 1457 O O . HIS A 1 176 ? -3.615 12.399 12.086 1.00 87.69 176 HIS A O 1
ATOM 1463 N N . GLY A 1 177 ? -5.712 12.756 12.789 1.00 83.12 177 GLY A N 1
ATOM 1464 C CA . GLY A 1 177 ? -6.294 12.888 11.440 1.00 83.12 177 GLY A CA 1
ATOM 1465 C C . GLY A 1 177 ? -6.471 11.572 10.664 1.00 83.12 177 GLY A C 1
ATOM 1466 O O . GLY A 1 177 ? -6.594 11.588 9.442 1.00 83.12 177 GLY A O 1
ATOM 1467 N N . GLY A 1 178 ? -6.467 10.417 11.337 1.00 89.69 178 GLY A N 1
ATOM 1468 C CA . GLY A 1 178 ? -6.636 9.116 10.690 1.00 89.69 178 GLY A CA 1
ATOM 1469 C C . GLY A 1 178 ? -7.275 8.051 11.579 1.00 89.69 178 GLY A C 1
ATOM 1470 O O . GLY A 1 178 ? -7.439 8.226 12.783 1.00 89.69 178 GLY A O 1
ATOM 1471 N N . TRP A 1 179 ? -7.631 6.918 10.969 1.00 91.31 179 TRP A N 1
ATOM 1472 C CA . TRP A 1 179 ? -8.167 5.739 11.657 1.00 91.31 179 TRP A CA 1
ATOM 1473 C C . TRP A 1 179 ? -7.047 4.720 11.920 1.00 91.31 179 TRP A C 1
ATOM 1475 O O . TRP A 1 179 ? -6.583 4.067 10.985 1.00 91.31 179 TRP A O 1
ATOM 1485 N N . TRP A 1 180 ? -6.634 4.579 13.181 1.00 91.44 180 TRP A N 1
ATOM 1486 C CA . TRP A 1 180 ? -5.537 3.711 13.626 1.00 91.44 180 TRP A CA 1
ATOM 1487 C C . TRP A 1 180 ? -6.065 2.412 14.231 1.00 91.44 180 TRP A C 1
ATOM 1489 O O . TRP A 1 180 ? -6.926 2.429 15.103 1.00 91.44 180 TRP A O 1
ATOM 1499 N N . GLU A 1 181 ? -5.535 1.280 13.787 1.00 91.06 181 GLU A N 1
ATOM 1500 C CA . GLU A 1 181 ? -5.959 -0.050 14.229 1.00 91.06 181 GLU A CA 1
ATOM 1501 C C . GLU A 1 181 ? -5.299 -0.450 15.559 1.00 91.06 181 GLU A C 1
ATOM 1503 O O . GLU A 1 181 ? -4.071 -0.470 15.664 1.00 91.06 181 GLU A O 1
ATOM 1508 N N . GLY A 1 182 ? -6.110 -0.811 16.555 1.00 92.31 182 GLY A N 1
ATOM 1509 C CA . GLY A 1 182 ? -5.662 -1.185 17.897 1.00 92.31 182 GLY A CA 1
ATOM 1510 C C . GLY A 1 182 ? -6.575 -2.197 18.595 1.00 92.31 182 GLY A C 1
ATOM 1511 O O . GLY A 1 182 ? -7.575 -2.653 18.039 1.00 92.31 182 GLY A O 1
ATOM 1512 N N . ILE A 1 183 ? -6.222 -2.571 19.826 1.00 93.06 183 ILE A N 1
ATOM 1513 C CA . ILE A 1 183 ? -6.937 -3.557 20.652 1.00 93.06 183 ILE A CA 1
ATOM 1514 C C . ILE A 1 183 ? -7.363 -2.915 21.975 1.00 93.06 183 ILE A C 1
ATOM 1516 O O . ILE A 1 183 ? -6.538 -2.304 22.653 1.00 93.06 183 ILE A O 1
ATOM 1520 N N . VAL A 1 184 ? -8.622 -3.097 22.379 1.00 93.81 184 VAL A N 1
ATOM 1521 C CA . VAL A 1 184 ? -9.117 -2.671 23.700 1.00 93.81 184 VAL A CA 1
ATOM 1522 C C . VAL A 1 184 ? -8.457 -3.507 24.805 1.00 93.81 184 VAL A C 1
ATOM 1524 O O . VAL A 1 184 ? -8.608 -4.732 24.840 1.00 93.81 184 VAL A O 1
ATOM 1527 N N . LEU A 1 185 ? -7.746 -2.856 25.729 1.00 92.00 185 LEU A N 1
ATOM 1528 C CA . LEU A 1 185 ? -7.140 -3.495 26.902 1.00 92.00 185 LEU A CA 1
ATOM 1529 C C . LEU A 1 185 ? -8.097 -3.541 28.095 1.00 92.00 185 LEU A C 1
ATOM 1531 O O . LEU A 1 185 ? -8.285 -4.596 28.696 1.00 92.00 185 LEU A O 1
ATOM 1535 N N . CYS A 1 186 ? -8.699 -2.406 28.444 1.00 89.00 186 CYS A N 1
ATOM 1536 C CA . CYS A 1 186 ? -9.578 -2.269 29.602 1.00 89.00 186 CYS A CA 1
ATOM 1537 C C . CYS A 1 186 ? -10.519 -1.064 29.452 1.00 89.00 186 CYS A C 1
ATOM 1539 O O . CYS A 1 186 ? -10.303 -0.181 28.617 1.00 89.00 186 CYS A O 1
ATOM 1541 N N . GLN A 1 187 ? -11.554 -1.022 30.292 1.00 88.25 187 GLN A N 1
ATOM 1542 C CA . GLN A 1 187 ? -12.347 0.183 30.518 1.00 88.25 187 GLN A CA 1
ATOM 1543 C C . GLN A 1 187 ? -11.779 0.935 31.728 1.00 88.25 187 GLN A C 1
ATOM 1545 O O . GLN A 1 187 ? -11.518 0.340 32.774 1.00 88.25 187 GLN A O 1
ATOM 1550 N N . VAL A 1 188 ? -11.588 2.241 31.576 1.00 84.25 188 VAL A N 1
ATOM 1551 C CA . VAL A 1 188 ? -11.091 3.156 32.608 1.00 84.25 188 VAL A CA 1
ATOM 1552 C C . VAL A 1 188 ? -12.288 3.749 33.363 1.00 84.25 188 VAL A C 1
ATOM 1554 O O . VAL A 1 188 ? -13.382 3.869 32.812 1.00 84.25 188 VAL A O 1
ATOM 1557 N N . GLY A 1 189 ? -12.109 4.143 34.629 1.00 67.94 189 GLY A N 1
ATOM 1558 C CA . GLY A 1 189 ? -13.196 4.584 35.527 1.00 67.94 189 GLY A CA 1
ATOM 1559 C C . GLY A 1 189 ? -14.000 5.826 35.097 1.00 67.94 189 GLY A C 1
ATOM 1560 O O . GLY A 1 189 ? -14.942 6.208 35.784 1.00 67.94 189 GLY A O 1
ATOM 1561 N N . SER A 1 190 ? -13.647 6.451 33.972 1.00 74.50 190 SER A N 1
ATOM 1562 C CA . SER A 1 190 ? -14.372 7.540 33.303 1.00 74.50 190 SER A CA 1
ATOM 1563 C C . SER A 1 190 ? -15.340 7.060 32.208 1.00 74.50 190 SER A C 1
ATOM 1565 O O . SER A 1 190 ? -15.981 7.882 31.559 1.00 74.50 190 SER A O 1
ATOM 1567 N N . GLY A 1 191 ? -15.410 5.749 31.950 1.00 81.31 191 GLY A N 1
ATOM 1568 C CA . GLY A 1 191 ? -16.099 5.164 30.797 1.00 81.31 191 GLY A CA 1
ATOM 1569 C C . GLY A 1 191 ? -15.256 5.137 29.515 1.00 81.31 191 GLY A C 1
ATOM 1570 O O . GLY A 1 191 ? -15.637 4.442 28.575 1.00 81.31 191 GLY A O 1
ATOM 1571 N N . ARG A 1 192 ? -14.100 5.825 29.481 1.00 92.25 192 ARG A N 1
ATOM 1572 C CA . ARG A 1 192 ? -13.127 5.734 28.377 1.00 92.25 192 ARG A CA 1
ATOM 1573 C C . ARG A 1 192 ? -12.535 4.327 28.282 1.00 92.25 192 ARG A C 1
ATOM 1575 O O . ARG A 1 192 ? -12.462 3.588 29.263 1.00 92.25 192 ARG A O 1
ATOM 1582 N N . LEU A 1 193 ? -12.077 3.974 27.090 1.00 93.50 193 LEU A N 1
ATOM 1583 C CA . LEU A 1 193 ? -11.487 2.682 26.759 1.00 93.50 193 LEU A CA 1
ATOM 1584 C C . LEU A 1 193 ? -9.995 2.870 26.488 1.00 93.50 193 LEU A C 1
ATOM 1586 O O . LEU A 1 193 ? -9.616 3.707 25.667 1.00 93.50 193 LEU A O 1
ATOM 1590 N N . GLN A 1 194 ? -9.145 2.091 27.158 1.00 94.69 194 GLN A N 1
ATOM 1591 C CA . GLN A 1 194 ? -7.712 2.079 26.873 1.00 94.69 194 GLN A CA 1
ATOM 1592 C C . GLN A 1 194 ? -7.448 1.156 25.680 1.00 94.69 194 GLN A C 1
ATOM 1594 O O . GLN A 1 194 ? -7.771 -0.033 25.720 1.00 94.69 194 GLN A O 1
ATOM 1599 N N . VAL A 1 195 ? -6.852 1.701 24.622 1.00 94.56 195 VAL A N 1
ATOM 1600 C CA . VAL A 1 195 ? -6.537 0.995 23.375 1.00 94.56 195 VAL A CA 1
ATOM 1601 C C . VAL A 1 195 ? -5.024 0.916 23.204 1.00 94.56 195 VAL A C 1
ATOM 1603 O O . VAL A 1 195 ? -4.328 1.924 23.318 1.00 94.56 195 VAL A O 1
ATOM 1606 N N . TYR A 1 196 ? -4.520 -0.283 22.915 1.00 93.06 196 TYR A N 1
ATOM 1607 C CA . TYR A 1 196 ? -3.129 -0.543 22.547 1.00 93.06 196 TYR A CA 1
ATOM 1608 C C . TYR A 1 196 ? -2.964 -0.600 21.028 1.00 93.06 196 TYR A C 1
ATOM 1610 O O . TYR A 1 196 ? -3.757 -1.249 20.345 1.00 93.06 196 TYR A O 1
ATOM 1618 N N . PHE A 1 197 ? -1.911 0.031 20.512 1.00 91.38 197 PHE A N 1
ATOM 1619 C CA . PHE A 1 197 ? -1.586 0.103 19.089 1.00 91.38 197 PHE A CA 1
ATOM 1620 C C . PHE A 1 197 ? -0.371 -0.783 18.760 1.00 91.38 197 PHE A C 1
ATOM 1622 O O . PHE A 1 197 ? 0.752 -0.426 19.128 1.00 91.38 197 PHE A O 1
ATOM 1629 N N . PRO A 1 198 ? -0.557 -1.932 18.074 1.00 85.81 198 PRO A N 1
ATOM 1630 C CA . PRO A 1 198 ? 0.517 -2.899 17.827 1.00 85.81 198 PRO A CA 1
ATOM 1631 C C . PRO A 1 198 ? 1.653 -2.413 16.919 1.00 85.81 198 PRO A C 1
ATOM 1633 O O . PRO A 1 198 ? 2.744 -2.972 16.982 1.00 85.81 198 PRO A O 1
ATOM 1636 N N . GLY A 1 199 ? 1.407 -1.434 16.039 1.00 81.62 199 GLY A N 1
ATOM 1637 C CA . GLY A 1 199 ? 2.426 -0.918 15.116 1.00 81.62 199 GLY A CA 1
ATOM 1638 C C . GLY A 1 199 ? 3.373 0.083 15.774 1.00 81.62 199 GLY A C 1
ATOM 1639 O O . GLY A 1 199 ? 4.549 0.146 15.433 1.00 81.62 199 GLY A O 1
ATOM 1640 N N . GLU A 1 200 ? 2.859 0.833 16.745 1.00 85.31 200 GLU A N 1
ATOM 1641 C CA . GLU A 1 200 ? 3.536 1.967 17.371 1.00 85.31 200 GLU A CA 1
ATOM 1642 C C . GLU A 1 200 ? 3.774 1.759 18.880 1.00 85.31 200 GLU A C 1
ATOM 1644 O O . GLU A 1 200 ? 4.175 2.689 19.575 1.00 85.31 200 GLU A O 1
ATOM 1649 N N . ASN A 1 201 ? 3.572 0.520 19.360 1.00 85.31 201 ASN A N 1
ATOM 1650 C CA . ASN A 1 201 ? 3.909 -0.002 20.694 1.00 85.31 201 ASN A CA 1
ATOM 1651 C C . ASN A 1 201 ? 3.524 0.945 21.848 1.00 85.31 201 ASN A C 1
ATOM 1653 O O . ASN A 1 201 ? 4.328 1.258 22.727 1.00 85.31 201 ASN A O 1
ATOM 1657 N N . ARG A 1 202 ? 2.288 1.457 21.812 1.00 90.50 202 ARG A N 1
ATOM 1658 C CA . ARG A 1 202 ? 1.798 2.478 22.751 1.00 90.50 202 ARG A CA 1
ATOM 1659 C C . ARG A 1 202 ? 0.312 2.328 23.049 1.00 90.50 202 ARG A C 1
ATOM 1661 O O . ARG A 1 202 ? -0.439 1.795 22.235 1.00 90.50 202 ARG A O 1
ATOM 1668 N N . THR A 1 203 ? -0.114 2.835 24.201 1.00 93.62 203 THR A N 1
ATOM 1669 C CA . THR A 1 203 ? -1.522 2.911 24.617 1.00 93.62 203 THR A CA 1
ATOM 1670 C C . THR A 1 203 ? -2.031 4.348 24.619 1.00 93.62 203 THR A C 1
ATOM 1672 O O . THR A 1 203 ? -1.288 5.255 24.991 1.00 93.62 203 THR A O 1
ATOM 1675 N N . ALA A 1 204 ? -3.309 4.554 24.301 1.00 94.12 204 ALA A N 1
ATOM 1676 C CA . ALA A 1 204 ? -4.026 5.801 24.578 1.00 94.12 204 ALA A CA 1
ATOM 1677 C C . ALA A 1 204 ? -5.489 5.518 24.977 1.00 94.12 204 ALA A C 1
ATOM 1679 O O . ALA A 1 204 ? -5.986 4.408 24.785 1.00 94.12 204 ALA A O 1
ATOM 1680 N N . GLU A 1 205 ? -6.169 6.503 25.566 1.00 95.19 205 GLU A N 1
ATOM 1681 C CA . GLU A 1 205 ? -7.567 6.392 26.009 1.00 95.19 205 GLU A CA 1
ATOM 1682 C C . GLU A 1 205 ? -8.521 7.116 25.058 1.00 95.19 205 GLU A C 1
ATOM 1684 O O . GLU A 1 205 ? -8.271 8.271 24.718 1.00 95.19 205 GLU A O 1
ATOM 1689 N N . PHE A 1 206 ? -9.656 6.493 24.730 1.00 94.31 206 PHE A N 1
ATOM 1690 C CA . PHE A 1 206 ? -10.654 6.999 23.776 1.00 94.31 206 PHE A CA 1
ATOM 1691 C C . PHE A 1 206 ? -12.089 6.895 24.320 1.00 94.31 206 PHE A C 1
ATOM 1693 O O . PHE A 1 206 ? -12.392 6.009 25.121 1.00 94.31 206 PHE A O 1
ATOM 1700 N N . GLY A 1 207 ? -12.980 7.787 23.886 1.00 92.50 207 GLY A N 1
ATOM 1701 C CA . GLY A 1 207 ? -14.433 7.633 24.008 1.00 92.50 207 GLY A CA 1
ATOM 1702 C C . GLY A 1 207 ? -15.009 6.676 22.954 1.00 92.50 207 GLY A C 1
ATOM 1703 O O . GLY A 1 207 ? -14.377 6.409 21.934 1.00 92.50 207 GLY A O 1
ATOM 1704 N N . GLU A 1 208 ? -16.223 6.158 23.167 1.00 89.25 208 GLU A N 1
ATOM 1705 C CA . GLU A 1 208 ? -16.908 5.284 22.189 1.00 89.25 208 GLU A CA 1
ATOM 1706 C C . GLU A 1 208 ? -17.257 5.987 20.861 1.00 89.25 208 GLU A C 1
ATOM 1708 O O . GLU A 1 208 ? -17.544 5.339 19.854 1.00 89.25 208 GLU A O 1
ATOM 1713 N N . ASP A 1 209 ? -17.267 7.316 20.851 1.00 89.75 209 ASP A N 1
ATOM 1714 C CA . ASP A 1 209 ? -17.435 8.173 19.682 1.00 89.75 209 ASP A CA 1
ATOM 1715 C C . ASP A 1 209 ? -16.135 8.371 18.887 1.00 89.75 209 ASP A C 1
ATOM 1717 O O . ASP A 1 209 ? -16.193 8.538 17.670 1.00 89.75 209 ASP A O 1
ATOM 1721 N N . GLU A 1 210 ? -14.979 8.254 19.547 1.00 92.56 210 GLU A N 1
ATOM 1722 C CA . GLU A 1 210 ? -13.644 8.253 18.933 1.00 92.56 210 GLU A CA 1
ATOM 1723 C C . GLU A 1 210 ? -13.260 6.867 18.355 1.00 92.56 210 GLU A C 1
ATOM 1725 O O . GLU A 1 210 ? -12.220 6.729 17.707 1.00 92.56 210 GLU A O 1
ATOM 1730 N N . LEU A 1 211 ? -14.083 5.828 18.569 1.00 91.88 211 LEU A N 1
ATOM 1731 C CA . LEU A 1 211 ? -13.811 4.434 18.192 1.00 91.88 211 LEU A CA 1
ATOM 1732 C C . LEU A 1 211 ? -14.846 3.839 17.227 1.00 91.88 211 LEU A C 1
ATOM 1734 O O . LEU A 1 211 ? -16.032 4.168 17.235 1.00 91.88 211 LEU A O 1
ATOM 1738 N N . ARG A 1 212 ? -14.417 2.835 16.453 1.00 90.88 212 ARG A N 1
ATOM 1739 C CA . ARG A 1 212 ? -15.312 1.915 15.732 1.00 90.88 212 ARG A CA 1
ATOM 1740 C C . ARG A 1 212 ? -14.759 0.491 15.719 1.00 90.88 212 ARG A C 1
ATOM 1742 O O . ARG A 1 212 ? -13.554 0.289 15.628 1.00 90.88 212 ARG A O 1
ATOM 1749 N N . CYS A 1 213 ? -15.638 -0.509 15.728 1.00 88.56 213 CYS A N 1
ATOM 1750 C CA . CYS A 1 213 ? -15.263 -1.912 15.506 1.00 88.56 213 CYS A CA 1
ATOM 1751 C C . CYS A 1 213 ? -14.495 -2.062 14.181 1.00 88.56 213 CYS A C 1
ATOM 1753 O O . CYS A 1 213 ? -15.017 -1.636 13.145 1.00 88.56 213 CYS A O 1
ATOM 1755 N N . SER A 1 214 ? -13.292 -2.642 14.194 1.00 89.31 214 SER A N 1
ATOM 1756 C CA . SER A 1 214 ? -12.460 -2.749 12.989 1.00 89.31 214 SER A CA 1
ATOM 1757 C C . SER A 1 214 ? -12.949 -3.860 12.052 1.00 89.31 214 SER A C 1
ATOM 1759 O O . SER A 1 214 ? -13.420 -4.916 12.491 1.00 89.31 214 SER A O 1
ATOM 1761 N N . LEU A 1 215 ? -12.867 -3.607 10.743 1.00 87.50 215 LEU A N 1
ATOM 1762 C CA . LEU A 1 215 ? -13.361 -4.490 9.684 1.00 87.50 215 LEU A CA 1
ATOM 1763 C C . LEU A 1 215 ? -12.267 -4.753 8.645 1.00 87.50 215 LEU A C 1
ATOM 1765 O O . LEU A 1 215 ? -11.509 -3.848 8.287 1.00 87.50 215 LEU A O 1
ATOM 1769 N N . GLU A 1 216 ? -12.259 -5.962 8.086 1.00 87.50 216 GLU A N 1
ATOM 1770 C CA . GLU A 1 216 ? -11.364 -6.348 6.998 1.00 87.50 216 GLU A CA 1
ATOM 1771 C C . GLU A 1 216 ? -12.075 -6.471 5.651 1.00 87.50 216 GLU A C 1
ATOM 1773 O O . GLU A 1 216 ? -13.154 -7.065 5.552 1.00 87.50 216 GLU A O 1
ATOM 1778 N N . TRP A 1 217 ? -11.435 -5.958 4.600 1.00 86.56 217 TRP A N 1
ATOM 1779 C CA . TRP A 1 217 ? -11.920 -6.068 3.227 1.00 86.56 217 TRP A CA 1
ATOM 1780 C C . TRP A 1 217 ? -11.345 -7.323 2.554 1.00 86.56 217 TRP A C 1
ATOM 1782 O O . TRP A 1 217 ? -10.207 -7.327 2.092 1.00 86.56 217 TRP A O 1
ATOM 1792 N N . VAL A 1 218 ? -12.136 -8.402 2.501 1.00 83.00 218 VAL A N 1
ATOM 1793 C CA . VAL A 1 218 ? -11.731 -9.695 1.911 1.00 83.00 218 VAL A CA 1
ATOM 1794 C C . VAL A 1 218 ? -12.874 -10.267 1.085 1.00 83.00 218 VAL A C 1
ATOM 1796 O O . VAL A 1 218 ? -14.005 -10.347 1.566 1.00 83.00 218 VAL A O 1
ATOM 1799 N N . GLY A 1 219 ? -12.586 -10.699 -0.147 1.00 79.75 219 GLY A N 1
ATOM 1800 C CA . GLY A 1 219 ? -13.579 -11.322 -1.030 1.00 79.75 219 GLY A CA 1
ATOM 1801 C C . GLY A 1 219 ? -14.715 -10.376 -1.429 1.00 79.75 219 GLY A C 1
ATOM 1802 O O . GLY A 1 219 ? -15.872 -10.785 -1.445 1.00 79.75 219 GLY A O 1
ATOM 1803 N N . ASN A 1 220 ? -14.387 -9.107 -1.701 1.00 81.50 220 ASN A N 1
ATOM 1804 C CA . ASN A 1 220 ? -15.321 -8.031 -2.061 1.00 81.50 220 ASN A CA 1
ATOM 1805 C C . ASN A 1 220 ? -16.422 -7.740 -1.022 1.00 81.50 220 ASN A C 1
ATOM 1807 O O . ASN A 1 220 ? -17.509 -7.276 -1.365 1.00 81.50 220 ASN A O 1
ATOM 1811 N N . LYS A 1 221 ? -16.133 -7.986 0.261 1.00 86.75 221 LYS A N 1
ATOM 1812 C CA . LYS A 1 221 ? -17.006 -7.659 1.394 1.00 86.75 221 LYS A CA 1
ATOM 1813 C C . LYS A 1 221 ? -16.199 -7.208 2.610 1.00 86.75 221 LYS A C 1
ATOM 1815 O O . LYS A 1 221 ? -15.044 -7.597 2.787 1.00 86.75 221 LYS A O 1
ATOM 1820 N N . TRP A 1 222 ? -16.848 -6.431 3.472 1.00 87.25 222 TRP A N 1
ATOM 1821 C CA . TRP A 1 222 ? -16.365 -6.142 4.818 1.00 87.25 222 TRP A CA 1
ATOM 1822 C C . TRP A 1 222 ? -16.695 -7.304 5.758 1.00 87.25 222 TRP A C 1
ATOM 1824 O O . TRP A 1 222 ? -17.816 -7.811 5.756 1.00 87.25 222 TRP A O 1
ATOM 1834 N N . ASN A 1 223 ? -15.726 -7.715 6.572 1.00 85.94 223 ASN A N 1
ATOM 1835 C CA . ASN A 1 223 ? -15.849 -8.800 7.543 1.00 85.94 223 ASN A CA 1
ATOM 1836 C C . ASN A 1 223 ? -15.401 -8.273 8.919 1.00 85.94 223 ASN A C 1
ATOM 1838 O O . ASN A 1 223 ? -14.366 -7.609 8.977 1.00 85.94 223 ASN A O 1
ATOM 1842 N N . PRO A 1 224 ? -16.123 -8.537 10.021 1.00 85.81 224 PRO A N 1
ATOM 1843 C CA . PRO A 1 224 ? -15.684 -8.113 11.348 1.00 85.81 224 PRO A CA 1
ATOM 1844 C C . PRO A 1 224 ? -14.436 -8.880 11.794 1.00 85.81 224 PRO A C 1
ATOM 1846 O O . PRO A 1 224 ? -14.353 -10.098 11.614 1.00 85.81 224 PRO A O 1
ATOM 1849 N N . LEU A 1 225 ? -13.478 -8.178 12.404 1.00 85.88 225 LEU A N 1
ATOM 1850 C CA . LEU A 1 225 ? -12.325 -8.822 13.030 1.00 85.88 225 LEU A CA 1
ATOM 1851 C C . LEU A 1 225 ? -12.737 -9.518 14.338 1.00 85.88 225 LEU A C 1
ATOM 1853 O O . LEU A 1 225 ? -13.511 -8.988 15.135 1.00 85.88 225 LEU A O 1
ATOM 1857 N N . LYS A 1 226 ? -12.219 -10.730 14.568 1.00 85.81 226 LYS A N 1
ATOM 1858 C CA . LYS A 1 226 ? -12.503 -11.512 15.780 1.00 85.81 226 LYS A CA 1
ATOM 1859 C C . LYS A 1 226 ? -11.609 -11.043 16.930 1.00 85.81 226 LYS A C 1
ATOM 1861 O O . LYS A 1 226 ? -10.389 -11.084 16.804 1.00 85.81 226 LYS A O 1
ATOM 1866 N N . GLY A 1 227 ? -12.218 -10.668 18.057 1.00 86.56 227 GLY A N 1
ATOM 1867 C CA . GLY A 1 227 ? -11.500 -10.202 19.248 1.00 86.56 227 GLY A CA 1
ATOM 1868 C C . GLY A 1 227 ? -10.425 -11.177 19.754 1.00 86.56 227 GLY A C 1
ATOM 1869 O O . GLY A 1 227 ? -10.626 -12.394 19.790 1.00 86.56 227 GLY A O 1
ATOM 1870 N N . ARG A 1 228 ? -9.288 -10.612 20.164 1.00 86.50 228 ARG A N 1
ATOM 1871 C CA . ARG A 1 228 ? -8.033 -11.272 20.547 1.00 86.50 228 ARG A CA 1
ATOM 1872 C C . ARG A 1 228 ? -7.792 -11.180 22.055 1.00 86.50 228 ARG A C 1
ATOM 1874 O O . ARG A 1 228 ? -6.820 -10.585 22.519 1.00 86.50 228 ARG A O 1
ATOM 1881 N N . LYS A 1 229 ? -8.691 -11.786 22.842 1.00 86.38 229 LYS A N 1
ATOM 1882 C CA . LYS A 1 229 ? -8.588 -11.832 24.318 1.00 86.38 229 LYS A CA 1
ATOM 1883 C C . LYS A 1 229 ? -7.278 -12.498 24.797 1.00 86.38 229 LYS A C 1
ATOM 1885 O O . LYS A 1 229 ? -6.792 -12.166 25.871 1.00 86.38 229 LYS A O 1
ATOM 1890 N N . ASP A 1 230 ? -6.674 -13.351 23.961 1.00 84.19 230 ASP A N 1
ATOM 1891 C CA . ASP A 1 230 ? -5.350 -13.969 24.141 1.00 84.19 230 ASP A CA 1
ATOM 1892 C C . ASP A 1 230 ? -4.176 -12.974 24.121 1.00 84.19 230 ASP A C 1
ATOM 1894 O O . ASP A 1 230 ? -3.146 -13.214 24.756 1.00 84.19 230 ASP A O 1
ATOM 1898 N N . VAL A 1 231 ? -4.317 -11.865 23.389 1.00 81.19 231 VAL A N 1
ATOM 1899 C CA . VAL A 1 231 ? -3.318 -10.792 23.341 1.00 81.19 231 VAL A CA 1
ATOM 1900 C C . VAL A 1 231 ? -3.436 -9.933 24.590 1.00 81.19 231 VAL A C 1
ATOM 1902 O O . VAL A 1 231 ? -2.436 -9.717 25.273 1.00 81.19 231 VAL A O 1
ATOM 1905 N N . THR A 1 232 ? -4.656 -9.511 24.939 1.00 82.38 232 THR A N 1
ATOM 1906 C CA . THR A 1 232 ? -4.882 -8.683 26.127 1.00 82.38 232 THR A CA 1
ATOM 1907 C C . THR A 1 232 ? -4.394 -9.374 27.395 1.00 82.38 232 THR A C 1
ATOM 1909 O O . THR A 1 232 ? -3.657 -8.756 28.153 1.00 82.38 232 THR A O 1
ATOM 1912 N N . SER A 1 233 ? -4.696 -10.667 27.589 1.00 79.50 233 SER A N 1
ATOM 1913 C CA . SER A 1 233 ? -4.250 -11.404 28.781 1.00 79.50 233 SER A CA 1
ATOM 1914 C C . SER A 1 233 ? -2.729 -11.442 28.946 1.00 79.50 233 SER A C 1
ATOM 1916 O O . SER A 1 233 ? -2.243 -11.441 30.073 1.00 79.50 233 SER A O 1
ATOM 1918 N N . LYS A 1 234 ? -1.967 -11.452 27.840 1.00 77.06 234 LYS A N 1
ATOM 1919 C CA . LYS A 1 234 ? -0.500 -11.374 27.888 1.00 77.06 234 LYS A CA 1
ATOM 1920 C C . LYS A 1 234 ? -0.056 -9.983 28.330 1.00 77.06 234 LYS A C 1
ATOM 1922 O O . LYS A 1 234 ? 0.658 -9.878 29.322 1.00 77.06 234 LYS A O 1
ATOM 1927 N N . LEU A 1 235 ? -0.539 -8.943 27.645 1.00 77.19 235 LEU A N 1
ATOM 1928 C CA . LEU A 1 235 ? -0.176 -7.544 27.903 1.00 77.19 235 LEU A CA 1
ATOM 1929 C C . LEU A 1 235 ? -0.519 -7.104 29.338 1.00 77.19 235 LEU A C 1
ATOM 1931 O O . LEU A 1 235 ? 0.280 -6.418 29.972 1.00 77.19 235 LEU A O 1
ATOM 1935 N N . THR A 1 236 ? -1.656 -7.547 29.886 1.00 70.56 236 THR A N 1
ATOM 1936 C CA . THR A 1 236 ? -2.007 -7.284 31.290 1.00 70.56 236 THR A CA 1
ATOM 1937 C C . THR A 1 236 ? -1.166 -8.112 32.262 1.00 70.56 236 THR A C 1
ATOM 1939 O O . THR A 1 236 ? -0.736 -7.577 33.276 1.00 70.56 236 THR A O 1
ATOM 1942 N N . SER A 1 237 ? -0.856 -9.382 31.958 1.00 60.59 237 SER A N 1
ATOM 1943 C CA . SER A 1 237 ? 0.001 -10.205 32.835 1.00 60.59 237 SER A CA 1
ATOM 1944 C C . SER A 1 237 ? 1.431 -9.668 32.963 1.00 60.59 237 SER A C 1
ATOM 1946 O O . SER A 1 237 ? 2.044 -9.805 34.017 1.00 60.59 237 SER A O 1
ATOM 1948 N N . THR A 1 238 ? 1.954 -9.002 31.927 1.00 53.72 238 THR A N 1
ATOM 1949 C CA . THR A 1 238 ? 3.267 -8.342 31.981 1.00 53.72 238 THR A CA 1
ATOM 1950 C C . THR A 1 238 ? 3.277 -7.053 32.805 1.00 53.72 238 THR A C 1
ATOM 1952 O O . THR A 1 238 ? 4.352 -6.630 33.216 1.00 53.72 238 THR A O 1
ATOM 1955 N N . ALA A 1 239 ? 2.118 -6.446 33.086 1.00 52.41 239 ALA A N 1
ATOM 1956 C CA . ALA A 1 239 ? 2.023 -5.246 33.922 1.00 52.41 239 ALA A CA 1
ATOM 1957 C C . ALA A 1 239 ? 2.084 -5.552 35.435 1.00 52.41 239 ALA A C 1
ATOM 1959 O O . ALA A 1 239 ? 2.514 -4.7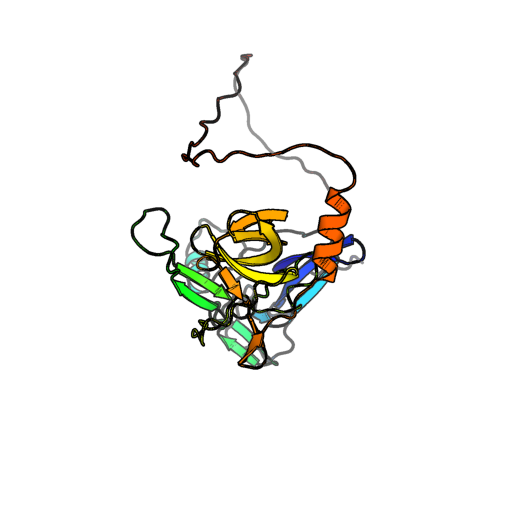02 36.209 1.00 52.41 239 ALA A O 1
ATOM 1960 N N . ASP A 1 240 ? 1.719 -6.770 35.858 1.00 40.06 240 ASP A N 1
ATOM 1961 C CA . ASP A 1 240 ? 1.748 -7.200 37.270 1.00 40.06 240 ASP A CA 1
ATOM 1962 C C . ASP A 1 240 ? 3.159 -7.583 37.776 1.00 40.06 240 ASP A C 1
ATOM 1964 O O . ASP A 1 240 ? 3.358 -7.830 38.965 1.00 40.06 240 ASP A O 1
ATOM 1968 N N . CYS A 1 241 ? 4.174 -7.614 36.903 1.00 31.09 241 CYS A N 1
ATOM 1969 C CA . CYS A 1 241 ? 5.573 -7.879 37.269 1.00 31.09 241 CYS A CA 1
ATOM 1970 C C . CYS A 1 241 ? 6.437 -6.607 37.345 1.00 31.09 241 CYS A C 1
ATOM 1972 O O . CYS A 1 241 ? 7.524 -6.545 36.779 1.00 31.09 241 CYS A O 1
ATOM 1974 N N . GLY A 1 242 ? 5.966 -5.626 38.118 1.00 38.12 242 GLY A N 1
ATOM 1975 C CA . GLY A 1 242 ? 6.811 -4.698 38.879 1.00 38.12 242 GLY A CA 1
ATOM 1976 C C . GLY A 1 242 ? 7.886 -3.904 38.124 1.00 38.12 242 GLY A C 1
ATOM 1977 O O . GLY A 1 242 ? 9.076 -4.084 38.384 1.00 38.12 242 GLY A O 1
ATOM 1978 N N . SER A 1 243 ? 7.476 -2.922 37.322 1.00 33.56 243 SER A N 1
ATOM 1979 C CA . SER A 1 243 ? 8.297 -1.735 37.044 1.00 33.56 243 SER A CA 1
ATOM 1980 C C . SER A 1 243 ? 7.425 -0.477 36.945 1.00 33.56 243 SER A C 1
ATOM 1982 O O . SER A 1 243 ? 6.420 -0.447 36.239 1.00 33.56 243 SER A O 1
ATOM 1984 N N . GLU A 1 244 ? 7.785 0.565 37.699 1.00 36.06 244 GLU A N 1
ATOM 1985 C CA . GLU A 1 244 ? 7.102 1.864 37.664 1.00 36.06 244 GLU A CA 1
ATOM 1986 C C . GLU A 1 244 ? 7.672 2.782 36.571 1.00 36.06 244 GLU A C 1
ATOM 1988 O O . GLU A 1 244 ? 8.833 2.661 36.179 1.00 36.06 244 GLU A O 1
ATOM 1993 N N . CYS A 1 245 ? 6.868 3.780 36.179 1.00 30.31 245 CYS A N 1
ATOM 1994 C CA . CYS A 1 245 ? 7.137 4.776 35.134 1.00 30.31 245 CYS A CA 1
ATOM 1995 C C . CYS A 1 245 ? 7.175 4.218 33.689 1.00 30.31 245 CYS A C 1
ATOM 1997 O O . CYS A 1 245 ? 7.664 3.132 33.418 1.00 30.31 245 CYS A O 1
ATOM 1999 N N . LEU A 1 246 ? 6.663 4.939 32.688 1.00 30.88 246 LEU A N 1
ATOM 2000 C CA . LEU A 1 246 ? 6.450 6.391 32.632 1.00 30.88 246 LEU A CA 1
ATOM 2001 C C . LEU A 1 246 ? 4.968 6.793 32.530 1.00 30.88 246 LEU A C 1
ATOM 2003 O O . LEU A 1 246 ? 4.319 6.548 31.515 1.00 30.88 246 LEU A O 1
ATOM 2007 N N . ILE A 1 247 ? 4.469 7.546 33.519 1.00 36.53 247 ILE A N 1
ATOM 2008 C CA . ILE A 1 247 ? 3.271 8.382 33.333 1.00 36.53 247 ILE A CA 1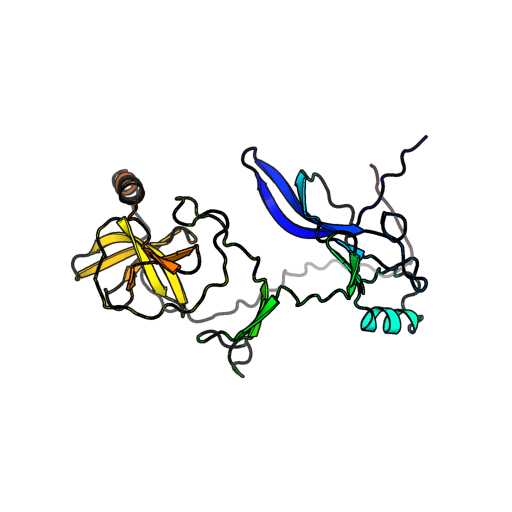
ATOM 2009 C C . ILE A 1 247 ? 3.705 9.647 32.583 1.00 36.53 247 ILE A C 1
ATOM 2011 O O . ILE A 1 247 ? 4.050 10.666 33.185 1.00 36.53 247 ILE A O 1
ATOM 2015 N N . GLY A 1 248 ? 3.711 9.572 31.253 1.00 26.66 248 GLY A N 1
ATOM 2016 C CA . GLY A 1 248 ? 3.866 10.743 30.396 1.00 26.66 248 GLY A CA 1
ATOM 2017 C C . GLY A 1 248 ? 2.617 11.619 30.473 1.00 26.66 248 GLY A C 1
ATOM 2018 O O . GLY A 1 248 ? 1.573 11.254 29.934 1.00 26.66 248 GLY A O 1
ATOM 2019 N N . LYS A 1 249 ? 2.705 12.771 31.146 1.00 30.88 249 LYS A N 1
ATOM 2020 C CA . LYS A 1 249 ? 1.656 13.798 31.064 1.00 30.88 249 LYS A CA 1
ATOM 2021 C C . LYS A 1 249 ? 1.587 14.366 29.646 1.00 30.88 249 LYS A C 1
ATOM 2023 O O . LYS A 1 249 ? 2.573 14.363 28.916 1.00 30.88 249 LYS A O 1
ATOM 2028 N N . GLN A 1 250 ? 0.415 14.878 29.282 1.00 35.47 250 GLN A N 1
ATOM 2029 C CA . GLN A 1 250 ? 0.246 15.658 28.061 1.00 3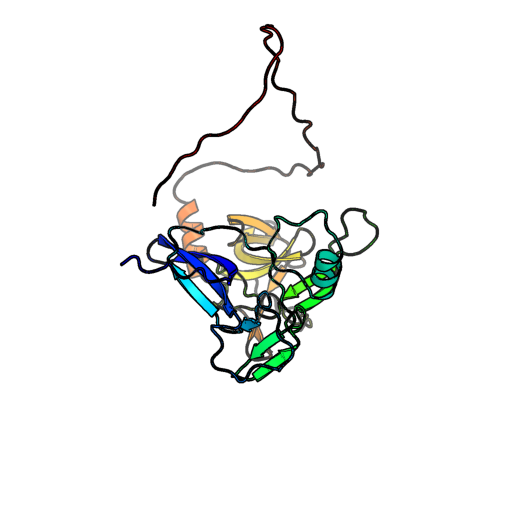5.47 250 GLN A CA 1
ATOM 2030 C C . GLN A 1 250 ? 1.035 16.969 28.171 1.00 35.47 250 GLN A C 1
ATOM 2032 O O . GLN A 1 250 ? 0.799 17.736 29.103 1.00 35.47 250 GLN A O 1
ATOM 2037 N N . ASP A 1 251 ? 1.880 17.241 27.181 1.00 28.02 251 ASP A N 1
ATOM 2038 C CA . ASP A 1 251 ? 2.318 18.587 26.810 1.00 28.02 251 ASP A CA 1
ATOM 2039 C C . ASP A 1 251 ? 1.930 18.827 25.335 1.00 28.02 251 ASP A C 1
ATOM 2041 O O . ASP A 1 251 ? 1.982 17.883 24.535 1.00 28.02 251 ASP A O 1
ATOM 2045 N N . PRO A 1 252 ? 1.518 20.044 24.931 1.00 29.12 252 PRO A N 1
ATOM 2046 C CA . PRO A 1 252 ? 1.156 20.318 23.543 1.00 29.12 252 PRO A CA 1
ATOM 2047 C C . PRO A 1 252 ? 2.390 20.295 22.633 1.00 29.12 252 PRO A C 1
ATOM 2049 O O . PRO A 1 252 ? 3.390 20.957 22.916 1.00 29.12 252 PRO A O 1
ATOM 2052 N N . LEU A 1 253 ? 2.302 19.599 21.494 1.00 29.62 253 LEU A N 1
ATOM 2053 C CA . LEU A 1 253 ? 3.353 19.596 20.471 1.00 29.62 253 LEU A CA 1
ATOM 2054 C C . LEU A 1 253 ? 3.410 20.937 19.720 1.00 29.62 253 LEU A C 1
ATOM 2056 O O . LEU A 1 253 ? 2.926 21.068 18.598 1.00 29.62 253 LEU A O 1
ATOM 2060 N N . ASN A 1 254 ? 4.060 21.928 20.329 1.00 25.47 254 ASN A N 1
ATOM 2061 C CA . ASN A 1 254 ? 4.624 23.055 19.593 1.00 25.47 254 ASN A CA 1
ATOM 2062 C C . ASN A 1 254 ? 5.759 22.544 18.696 1.00 25.47 254 ASN A C 1
ATOM 2064 O O . ASN A 1 254 ? 6.752 22.005 19.189 1.00 25.47 254 ASN A O 1
ATOM 2068 N N . PHE A 1 255 ? 5.646 22.755 17.385 1.00 27.30 255 PHE A N 1
ATOM 2069 C CA . PHE A 1 255 ? 6.742 22.496 16.455 1.00 27.30 255 PHE A CA 1
ATOM 2070 C C . PHE A 1 255 ? 7.908 23.447 16.746 1.00 27.30 255 PHE A C 1
ATOM 2072 O O . PHE A 1 255 ? 7.812 24.652 16.515 1.00 27.30 255 PHE A O 1
ATOM 2079 N N . TYR A 1 256 ? 9.028 22.901 17.220 1.00 24.56 256 TYR A N 1
ATOM 2080 C CA . TYR A 1 256 ? 10.275 23.641 17.387 1.00 24.56 256 TYR A CA 1
ATOM 2081 C C . TYR A 1 256 ? 11.382 22.963 16.582 1.00 24.56 256 TYR A C 1
ATOM 2083 O O . TYR A 1 256 ? 11.777 21.839 16.881 1.00 24.56 256 TYR A O 1
ATOM 2091 N N . VAL A 1 257 ? 11.874 23.642 15.543 1.00 30.78 257 VAL A N 1
ATOM 2092 C CA . VAL A 1 257 ? 12.964 23.146 14.691 1.00 30.78 257 VAL A CA 1
ATOM 2093 C C . VAL A 1 257 ? 14.304 23.528 15.331 1.00 30.78 257 VAL A C 1
ATOM 2095 O O . VAL A 1 257 ? 14.590 24.725 15.444 1.00 30.78 257 VAL A O 1
ATOM 2098 N N . PRO A 1 258 ? 15.154 22.569 15.745 1.00 26.58 258 PRO A N 1
ATOM 2099 C CA . PRO A 1 258 ? 16.470 22.892 16.279 1.00 26.58 258 PRO A CA 1
ATOM 2100 C C . PRO A 1 258 ? 17.370 23.472 15.184 1.00 26.58 258 PRO A C 1
ATOM 2102 O O . PRO A 1 258 ? 17.559 22.867 14.129 1.00 26.58 258 PRO A O 1
ATOM 2105 N N . LYS A 1 259 ? 17.984 24.630 15.446 1.00 31.88 259 LYS A N 1
ATOM 2106 C CA . LYS A 1 259 ? 19.146 25.075 14.669 1.00 31.88 259 LYS A CA 1
ATOM 2107 C C . LYS A 1 259 ? 20.357 24.274 15.136 1.00 31.88 259 LYS A C 1
ATOM 2109 O O . LYS A 1 259 ? 20.771 24.436 16.282 1.00 31.88 259 LYS A O 1
ATOM 2114 N N . ASN A 1 260 ? 20.934 23.450 14.264 1.00 31.22 260 ASN A N 1
ATOM 2115 C CA . ASN A 1 260 ? 22.216 22.810 14.559 1.00 31.22 260 ASN A CA 1
ATOM 2116 C C . ASN A 1 260 ? 23.300 23.879 14.744 1.00 31.22 260 ASN A C 1
ATOM 2118 O O . ASN A 1 260 ? 23.509 24.724 13.874 1.00 31.22 260 ASN A O 1
ATOM 2122 N N . SER A 1 261 ? 23.975 23.832 15.888 1.00 30.36 261 SER A N 1
ATOM 2123 C CA . SER A 1 261 ? 25.130 24.669 16.205 1.00 30.36 261 SER A CA 1
ATOM 2124 C C . SER A 1 261 ? 26.389 24.180 15.490 1.00 30.36 261 SER A C 1
ATOM 2126 O O . SER A 1 261 ? 26.633 22.976 15.408 1.00 30.36 261 SER A O 1
ATOM 2128 N N . GLU A 1 262 ? 27.211 25.117 15.027 1.00 31.36 262 GLU A N 1
ATOM 2129 C CA . GLU A 1 262 ? 28.497 24.849 14.377 1.00 31.36 262 GLU A CA 1
ATOM 2130 C C . GLU A 1 262 ? 29.482 24.128 15.327 1.00 31.36 262 GLU A C 1
ATOM 2132 O O . GLU A 1 262 ? 29.651 24.562 16.472 1.00 31.36 262 GLU A O 1
ATOM 2137 N N . PRO A 1 263 ? 30.189 23.072 14.879 1.00 30.00 263 PRO A N 1
ATOM 2138 C CA . PRO A 1 263 ? 31.388 22.584 15.559 1.00 30.00 263 PRO A CA 1
ATOM 2139 C C . PRO A 1 263 ? 32.488 23.655 15.507 1.00 30.00 263 PRO A C 1
ATOM 2141 O O . PRO A 1 263 ? 32.720 24.250 14.454 1.00 30.00 263 PRO A O 1
ATOM 2144 N N . GLN A 1 264 ? 33.177 23.912 16.623 1.00 27.80 264 GLN A N 1
ATOM 2145 C CA . GLN A 1 264 ? 34.171 24.989 16.663 1.00 27.80 264 GLN A CA 1
ATOM 2146 C C . GLN A 1 264 ? 35.451 24.671 15.879 1.00 27.80 264 GLN A C 1
ATOM 2148 O O . GLN A 1 264 ? 35.986 23.565 15.918 1.00 27.80 264 GLN A O 1
ATOM 2153 N N . LEU A 1 265 ? 35.957 25.702 15.202 1.00 27.05 265 LEU A N 1
ATOM 2154 C CA . LEU A 1 265 ? 37.183 25.686 14.414 1.00 27.05 265 LEU A CA 1
ATOM 2155 C C . LEU A 1 265 ? 38.407 25.985 15.297 1.00 27.05 265 LEU A C 1
ATOM 2157 O O . LEU A 1 265 ? 38.765 27.152 15.485 1.00 27.05 265 LEU A O 1
ATOM 2161 N N . GLU A 1 266 ? 39.101 24.951 15.780 1.00 27.19 266 GLU A N 1
ATOM 2162 C CA . GLU A 1 266 ? 40.506 25.127 16.168 1.00 27.19 266 GLU A CA 1
ATOM 2163 C C . GLU A 1 266 ? 41.377 25.332 14.922 1.00 27.19 266 GLU A C 1
ATOM 2165 O O . GLU A 1 266 ? 41.149 24.756 13.856 1.00 27.19 266 GLU A O 1
ATOM 2170 N N . ARG A 1 267 ? 42.346 26.246 15.031 1.00 24.70 267 ARG A N 1
ATOM 2171 C CA . ARG A 1 267 ? 42.940 26.921 13.874 1.00 24.70 267 ARG A CA 1
ATOM 2172 C C . ARG A 1 267 ? 44.439 26.664 13.776 1.00 24.70 267 ARG A C 1
ATOM 2174 O O . ARG A 1 267 ? 45.227 27.395 14.372 1.00 24.70 267 ARG A O 1
ATOM 2181 N N . HIS A 1 268 ? 44.831 25.735 12.910 1.00 27.58 268 HIS A N 1
ATOM 2182 C CA . HIS A 1 268 ? 46.201 25.658 12.405 1.00 27.58 268 HIS A CA 1
ATOM 2183 C C . HIS A 1 268 ? 46.254 26.000 10.914 1.00 27.58 268 HIS A C 1
ATOM 2185 O O . HIS A 1 268 ? 45.680 25.317 10.072 1.00 27.58 268 HIS A O 1
ATOM 2191 N N . GLN A 1 269 ? 46.947 27.095 10.599 1.00 28.00 269 GLN A N 1
ATOM 2192 C CA . GLN A 1 269 ? 47.328 27.455 9.234 1.00 28.00 269 GLN A CA 1
ATOM 2193 C C . GLN A 1 269 ? 48.528 26.605 8.802 1.00 28.00 269 GLN A C 1
ATOM 2195 O O . GLN A 1 269 ? 49.452 26.467 9.597 1.00 28.00 269 GLN A O 1
ATOM 2200 N N . TYR A 1 270 ? 48.571 26.164 7.542 1.00 24.20 270 TYR A N 1
ATOM 2201 C CA . TYR A 1 270 ? 49.709 26.422 6.646 1.00 24.20 270 TYR A CA 1
ATOM 2202 C C . TYR A 1 270 ? 49.295 26.290 5.164 1.00 24.20 270 TYR A C 1
ATOM 2204 O O . TYR A 1 270 ? 48.188 25.865 4.863 1.00 24.20 270 TYR A O 1
ATOM 2212 N N . ASP A 1 271 ? 50.165 26.794 4.288 1.00 25.27 271 ASP A N 1
ATOM 2213 C CA . ASP A 1 271 ? 49.956 27.362 2.941 1.00 25.27 271 ASP A CA 1
ATOM 2214 C C . ASP A 1 271 ? 49.397 26.448 1.807 1.00 25.27 271 ASP A C 1
ATOM 2216 O O . ASP A 1 271 ? 48.999 25.303 1.994 1.00 25.27 271 ASP A O 1
ATOM 2220 N N . LYS A 1 272 ? 49.349 27.014 0.594 1.00 32.94 272 LYS A N 1
ATOM 2221 C CA . LYS A 1 272 ? 48.765 26.486 -0.652 1.00 32.94 272 LYS A CA 1
ATOM 2222 C C . LYS A 1 272 ? 49.580 25.366 -1.318 1.00 32.94 272 LYS A C 1
ATOM 2224 O O . LYS A 1 272 ? 50.805 25.443 -1.374 1.00 32.94 272 LYS A O 1
ATOM 2229 N N . GLY A 1 273 ? 48.886 24.531 -2.103 1.00 24.23 273 GLY A N 1
ATOM 2230 C CA . GLY A 1 273 ? 49.383 24.104 -3.423 1.00 24.23 273 GLY A CA 1
ATOM 2231 C C . GLY A 1 273 ? 48.998 22.693 -3.890 1.00 24.23 273 GLY A C 1
ATOM 2232 O O . GLY A 1 273 ? 48.998 21.762 -3.101 1.00 24.23 273 GLY A O 1
ATOM 2233 N N . GLY A 1 274 ? 48.776 22.538 -5.204 1.00 24.36 274 GLY A N 1
ATOM 2234 C CA . GLY A 1 274 ? 49.050 21.282 -5.927 1.00 24.36 274 GLY A CA 1
ATOM 2235 C C . GLY A 1 274 ? 47.948 20.210 -6.027 1.00 24.36 274 GLY A C 1
ATOM 2236 O O . GLY A 1 274 ? 47.784 19.395 -5.137 1.00 24.36 274 GLY A O 1
ATOM 2237 N N . ILE A 1 275 ? 47.256 20.179 -7.174 1.00 28.50 275 ILE A N 1
ATOM 2238 C CA . ILE A 1 275 ? 47.379 19.134 -8.224 1.00 28.50 275 ILE A CA 1
ATOM 2239 C C . ILE A 1 275 ? 47.385 17.625 -7.812 1.00 28.50 275 ILE A C 1
ATOM 2241 O O . ILE A 1 275 ? 48.253 17.170 -7.084 1.00 28.50 275 ILE A O 1
ATOM 2245 N N . GLU A 1 276 ? 46.525 16.855 -8.509 1.00 27.09 276 GLU A N 1
ATOM 2246 C CA . GLU A 1 276 ? 46.557 15.396 -8.822 1.00 27.09 276 GLU A CA 1
ATOM 2247 C C . GLU A 1 276 ? 45.974 14.285 -7.894 1.00 27.09 276 GLU A C 1
ATOM 2249 O O . GLU A 1 276 ? 46.409 14.040 -6.781 1.00 27.09 276 GLU A O 1
ATOM 2254 N N . LYS A 1 277 ? 45.042 13.523 -8.509 1.00 25.66 277 LYS A N 1
ATOM 2255 C CA . LYS A 1 277 ? 44.933 12.042 -8.650 1.00 25.66 277 LYS A CA 1
ATOM 2256 C C . LYS A 1 277 ? 45.029 11.068 -7.446 1.00 25.66 277 LYS A C 1
ATOM 2258 O O . LYS A 1 277 ? 46.071 10.892 -6.841 1.00 25.66 277 LYS A O 1
ATOM 2263 N N . SER A 1 278 ? 44.011 10.193 -7.402 1.00 25.22 278 SER A N 1
ATOM 2264 C CA . SER A 1 278 ? 44.095 8.708 -7.360 1.00 25.22 278 SER A CA 1
ATOM 2265 C C . SER A 1 278 ? 44.836 7.975 -6.225 1.00 25.22 278 SER A C 1
ATOM 2267 O O . SER A 1 278 ? 46.062 7.926 -6.213 1.00 25.22 278 SER A O 1
ATOM 2269 N N . SER A 1 279 ? 44.087 7.163 -5.459 1.00 25.14 279 SER A N 1
ATOM 2270 C CA . SER A 1 279 ? 44.220 5.679 -5.356 1.00 25.14 279 SER A CA 1
ATOM 2271 C C . SER A 1 279 ? 43.078 5.139 -4.464 1.00 25.14 279 SER A C 1
ATOM 2273 O O . SER A 1 279 ? 42.863 5.680 -3.389 1.00 25.14 279 SER A O 1
ATOM 2275 N N . VAL A 1 280 ? 42.157 4.279 -4.927 1.00 25.75 280 VAL A N 1
ATOM 2276 C CA . VAL A 1 280 ? 42.258 2.827 -5.237 1.00 25.75 280 VAL A CA 1
ATOM 2277 C C . VAL A 1 280 ? 42.281 1.922 -3.992 1.00 25.75 280 VAL A C 1
ATOM 2279 O O . VAL A 1 280 ? 43.212 1.972 -3.194 1.00 25.75 280 VAL A O 1
ATOM 2282 N N . SER A 1 281 ? 41.290 1.023 -3.890 1.00 23.55 281 SER A N 1
ATOM 2283 C CA . SER A 1 281 ? 41.367 -0.272 -3.187 1.00 23.55 281 SER A CA 1
ATOM 2284 C C . SER A 1 281 ? 40.291 -1.250 -3.685 1.00 23.55 281 SER A C 1
ATOM 2286 O O . SER A 1 281 ? 39.178 -0.846 -4.009 1.00 23.55 281 SER A O 1
ATOM 2288 N N . THR A 1 282 ? 40.668 -2.529 -3.730 1.00 23.00 282 THR A N 1
ATOM 2289 C CA . THR A 1 282 ? 39.949 -3.724 -4.236 1.00 23.00 282 THR A CA 1
ATOM 2290 C C . THR A 1 282 ? 40.580 -4.947 -3.544 1.00 23.00 282 THR A C 1
ATOM 2292 O O . THR A 1 282 ? 41.673 -4.811 -2.995 1.00 23.00 282 THR A O 1
ATOM 2295 N N . ILE A 1 283 ? 40.024 -6.159 -3.505 1.00 27.27 283 ILE A N 1
ATOM 2296 C CA . ILE A 1 283 ? 38.978 -6.854 -4.298 1.00 27.27 283 ILE A CA 1
ATOM 2297 C C . ILE A 1 283 ? 38.026 -7.593 -3.299 1.00 27.27 283 ILE A C 1
ATOM 2299 O O . ILE A 1 283 ? 38.259 -7.494 -2.096 1.00 27.27 283 ILE A O 1
ATOM 2303 N N . SER A 1 284 ? 36.945 -8.307 -3.654 1.00 30.56 284 SER A N 1
ATOM 2304 C CA . SER A 1 284 ? 36.604 -9.0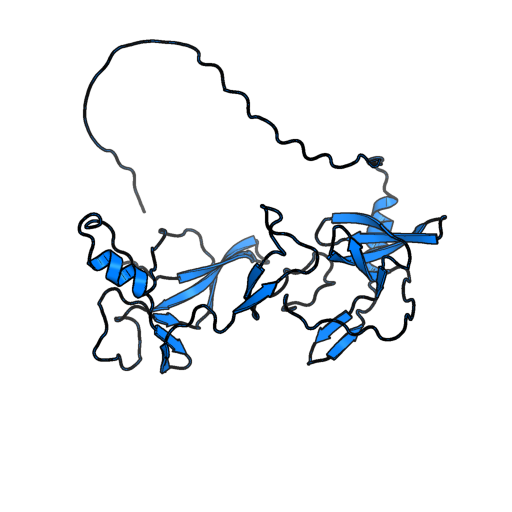77 -4.874 1.00 30.56 284 SER A CA 1
ATOM 2305 C C . SER A 1 284 ? 35.107 -9.051 -5.169 1.00 30.56 284 SER A C 1
ATOM 2307 O O . SER A 1 284 ? 34.349 -8.926 -4.185 1.00 30.56 284 SER A O 1
#